Protein AF-A0A0L6JLI3-F1 (afdb_monomer_lite)

Sequence (300 aa):
MARYFFTLDAADPSDISISLGSGTAGPKITPKIYGPTLWDASKKVYYVTVDLTGEWIFPGYMWSFGGPEVILNINSKSNNWVSSNDWSYQDWDSSYVSGDRKYAPNMPMYEDNIKLQGNEPSDGPSNTPVPTATPTNPSGGYKISGYISPDFAVTQSAVSLVKSNFSVDIMGLSAKTDSAGYFEINNVPSNTEGAVLKISKPGFLAMEKNIKITSNMILSKETSPIYIWAGDISKNGVQDGAINMSDIIELAKGFNSIKGDLKYSSEYDFNQDNSVNMNDVIIIAKHFNAVSASYFLIMT

pLDDT: mean 84.01, std 16.41, range [27.62, 98.56]

InterPro domains:
  IPR001956 Carbohydrate-binding module 3 [PF00942] (2-115)
  IPR001956 Carbohydrate-binding module 3 [PS51172] (1-122)
  IPR002105 Dockerin type I repeat [PF00404] (239-289)
  IPR002105 Dockerin type I repeat [PS00448] (269-288)
  IPR008965 CBM2/CBM3, carbohydrate-binding domain superfamily [SSF49384] (2-121)
  IPR008969 Carboxypeptidase-like, regulatory domain superfamily [SSF49464] (142-230)
  IPR016134 Dockerin domain [PS51766] (226-297)
  IPR018247 EF-Hand 1, calcium-binding site [PS00018] (269-281)
  IPR036439 Dockerin domain superfamily [SSF63446] (239-291)
  IPR036966 Carbohydrate-binding module 3 superfamily [G3DSA:2.60.40.710] (1-120)

Secondary structure (DSSP, 8-state):
-EEEEEE--SSSGGGEEEEEPTT---TT---EEEEEEEEETTTTEEEEEEE-TTS------STTTPPPP--EEEEETTS---GGG-GGGTT-BSSSSSSS--B-TTS-EEETTEEEE----TTSS--S-----TT---TT-EEEEEEEEESS---TTTHHHHHS--EEEETTEEEE--TTSEEEEEEEPPEEEEEEEEEEETTEEEEEEEEEESS-EE--BTTBPEEE-B----BTTB--SB-SHHHHHHHHTTTTEETTSTT--TTT-TT-SSEESHHHHHHHHTTTT-BGGGGG----

Structure (mmCIF, N/CA/C/O backbone):
data_AF-A0A0L6JLI3-F1
#
_entry.id   AF-A0A0L6JLI3-F1
#
loop_
_atom_site.group_PDB
_atom_site.id
_atom_site.type_symbol
_atom_site.label_atom_id
_atom_site.label_alt_id
_atom_site.label_comp_id
_atom_site.label_asym_id
_atom_site.label_entity_id
_atom_site.label_seq_id
_atom_site.pdbx_PDB_ins_code
_atom_site.Cartn_x
_atom_site.Cartn_y
_atom_site.Cartn_z
_atom_site.occupancy
_atom_site.B_iso_or_equiv
_atom_site.auth_seq_id
_atom_site.auth_comp_id
_atom_site.auth_asym_id
_atom_site.auth_atom_id
_atom_site.pdbx_PDB_model_num
ATOM 1 N N . MET A 1 1 ? -0.554 2.633 -17.212 1.00 88.00 1 MET A N 1
ATOM 2 C CA . MET A 1 1 ? 0.326 3.382 -18.139 1.00 88.00 1 MET A CA 1
ATOM 3 C C . MET A 1 1 ? 0.201 2.794 -19.532 1.00 88.00 1 MET A C 1
ATOM 5 O O . MET A 1 1 ? 0.346 1.589 -19.662 1.00 88.00 1 MET A O 1
ATOM 9 N N . ALA A 1 2 ? -0.020 3.604 -20.562 1.00 91.06 2 ALA A N 1
ATOM 10 C CA . ALA A 1 2 ? 0.049 3.174 -21.958 1.00 91.06 2 ALA A CA 1
ATOM 11 C C . ALA A 1 2 ? 1.350 3.673 -22.593 1.00 91.06 2 ALA A C 1
ATOM 13 O O . ALA A 1 2 ? 1.835 4.747 -22.227 1.00 91.06 2 ALA A O 1
ATOM 14 N N . ARG A 1 3 ? 1.908 2.932 -23.552 1.00 93.62 3 ARG A N 1
ATOM 15 C CA . ARG A 1 3 ? 3.061 3.389 -24.338 1.00 93.62 3 ARG A CA 1
ATOM 16 C C . ARG A 1 3 ? 2.724 3.477 -25.818 1.00 93.62 3 ARG A C 1
ATOM 18 O O . ARG A 1 3 ? 2.067 2.593 -26.356 1.00 93.62 3 ARG A O 1
ATOM 25 N N . TYR A 1 4 ? 3.214 4.534 -26.456 1.00 94.44 4 TYR A N 1
ATOM 26 C CA . TYR A 1 4 ? 3.226 4.672 -27.909 1.00 94.44 4 TYR A CA 1
ATOM 27 C C . TYR A 1 4 ? 4.682 4.665 -28.383 1.00 94.44 4 TYR A C 1
ATOM 29 O O . TYR A 1 4 ? 5.475 5.514 -27.973 1.00 94.44 4 TYR A O 1
ATOM 37 N N . PHE A 1 5 ? 5.028 3.669 -29.191 1.00 95.00 5 PHE A N 1
ATOM 38 C CA . PHE A 1 5 ? 6.338 3.422 -29.777 1.00 95.00 5 PHE A CA 1
ATOM 39 C C . PHE A 1 5 ? 6.422 4.008 -31.176 1.00 95.00 5 PHE A C 1
ATOM 41 O O . PHE A 1 5 ? 5.533 3.804 -32.004 1.00 95.00 5 PHE A O 1
ATOM 48 N N . PHE A 1 6 ? 7.539 4.665 -31.440 1.00 93.94 6 PHE A N 1
ATOM 49 C CA . PHE A 1 6 ? 7.789 5.386 -32.671 1.00 93.94 6 PHE A CA 1
ATOM 50 C C . PHE A 1 6 ? 9.235 5.214 -33.125 1.00 93.94 6 PHE A C 1
ATOM 52 O O . PHE A 1 6 ? 10.123 4.908 -32.318 1.00 93.94 6 PHE A O 1
ATOM 59 N N . THR A 1 7 ? 9.471 5.439 -34.413 1.00 92.88 7 THR A N 1
ATOM 60 C CA . THR A 1 7 ? 10.824 5.458 -34.975 1.00 92.88 7 THR A CA 1
ATOM 61 C C . THR A 1 7 ? 11.347 6.890 -34.944 1.00 92.88 7 THR A C 1
ATOM 63 O O . THR A 1 7 ? 10.689 7.816 -35.403 1.00 92.88 7 THR A O 1
ATOM 66 N N . LEU A 1 8 ? 12.530 7.120 -34.374 1.00 91.75 8 LEU A N 1
ATOM 67 C CA . LEU A 1 8 ? 13.149 8.441 -34.388 1.00 91.75 8 LEU A CA 1
ATOM 68 C C . LEU A 1 8 ? 13.753 8.707 -35.773 1.00 91.75 8 LEU A C 1
ATOM 70 O O . LEU A 1 8 ? 14.891 8.324 -36.059 1.00 91.75 8 LEU A O 1
ATOM 74 N N . ASP A 1 9 ? 12.986 9.399 -36.611 1.00 90.31 9 ASP A N 1
ATOM 75 C CA . ASP A 1 9 ? 13.426 9.841 -37.941 1.00 90.31 9 ASP A CA 1
ATOM 76 C C . ASP A 1 9 ? 14.373 11.053 -37.883 1.00 90.31 9 ASP A C 1
ATOM 78 O O . ASP A 1 9 ? 15.201 11.261 -38.773 1.00 90.31 9 ASP A O 1
ATOM 82 N N . ALA A 1 10 ? 14.278 11.853 -36.817 1.00 87.81 10 ALA A N 1
ATOM 83 C CA . ALA A 1 10 ? 15.138 13.008 -36.591 1.00 87.81 10 ALA A CA 1
ATOM 84 C C . ALA A 1 10 ? 16.558 12.610 -36.140 1.00 87.81 10 ALA A C 1
ATOM 86 O O . ALA A 1 10 ? 16.832 11.479 -35.738 1.00 87.81 10 ALA A O 1
ATOM 87 N N . ALA A 1 11 ? 17.485 13.571 -36.180 1.00 82.56 11 ALA A N 1
ATOM 88 C CA . ALA A 1 11 ? 18.858 13.351 -35.725 1.00 82.56 11 ALA A CA 1
ATOM 89 C C . ALA A 1 11 ? 18.966 13.165 -34.200 1.00 82.56 11 ALA A C 1
ATOM 91 O O . ALA A 1 11 ? 19.873 12.478 -33.737 1.00 82.56 11 ALA A O 1
ATOM 92 N N . ASP A 1 12 ? 18.058 13.776 -33.434 1.00 87.25 12 ASP A N 1
ATOM 93 C CA . ASP A 1 12 ? 18.094 13.796 -31.974 1.00 87.25 12 ASP A CA 1
ATOM 94 C C . ASP A 1 12 ? 16.668 13.751 -31.388 1.00 87.25 12 ASP A C 1
ATOM 96 O O . ASP A 1 12 ? 15.770 14.409 -31.925 1.00 87.25 12 ASP A O 1
ATOM 100 N N . PRO A 1 13 ? 16.426 13.014 -30.286 1.00 85.31 13 PRO A N 1
ATOM 101 C CA . PRO A 1 13 ? 15.100 12.908 -29.675 1.00 85.31 13 PRO A CA 1
ATOM 102 C C . PRO A 1 13 ? 14.548 14.231 -29.118 1.00 85.31 13 PRO A C 1
ATOM 104 O O . PRO A 1 13 ? 13.338 14.345 -28.949 1.00 85.31 13 PRO A O 1
ATOM 107 N N . SER A 1 14 ? 15.378 15.251 -28.872 1.00 87.56 14 SER A N 1
ATOM 108 C CA . SER A 1 14 ? 14.925 16.599 -28.480 1.00 87.56 14 SER A CA 1
ATOM 109 C C . SER A 1 14 ? 14.190 17.361 -29.595 1.00 87.56 14 SER A C 1
ATOM 111 O O . SER A 1 14 ? 13.584 18.414 -29.340 1.00 87.56 14 SER A O 1
ATOM 113 N N . ASP A 1 15 ? 14.224 16.838 -30.826 1.00 89.50 15 ASP A N 1
ATOM 114 C CA . ASP A 1 15 ? 13.384 17.290 -31.934 1.00 89.50 15 ASP A CA 1
ATOM 115 C C . ASP A 1 15 ? 11.903 16.968 -31.698 1.00 89.50 15 ASP A C 1
ATOM 117 O O . ASP A 1 15 ? 11.027 17.664 -32.214 1.00 89.50 15 ASP A O 1
ATOM 121 N N . ILE A 1 16 ? 11.627 15.948 -30.884 1.00 91.06 16 ILE A N 1
ATOM 122 C CA . ILE A 1 16 ? 10.284 15.453 -30.609 1.00 91.06 16 ILE A CA 1
ATOM 123 C C . ILE A 1 16 ? 9.703 16.173 -29.399 1.00 91.06 16 ILE A C 1
ATOM 125 O O . ILE A 1 16 ? 10.330 16.299 -28.348 1.00 91.06 16 ILE A O 1
ATOM 129 N N . SER A 1 17 ? 8.469 16.637 -29.544 1.00 89.50 17 SER A N 1
ATOM 130 C CA . SER A 1 17 ? 7.685 17.251 -28.479 1.00 89.50 17 SER A CA 1
ATOM 131 C C . SER A 1 17 ? 6.343 16.553 -28.352 1.00 89.50 17 SER A C 1
ATOM 133 O O . SER A 1 17 ? 5.737 16.146 -29.343 1.00 89.50 17 SER A O 1
ATOM 135 N N . ILE A 1 18 ? 5.899 16.395 -27.110 1.00 90.06 18 ILE A N 1
ATOM 136 C CA . ILE A 1 18 ? 4.711 15.624 -26.764 1.00 90.06 18 ILE A CA 1
ATOM 137 C C . ILE A 1 18 ? 3.815 16.530 -25.937 1.00 90.06 18 ILE A C 1
ATOM 139 O O . ILE A 1 18 ? 4.281 17.193 -25.009 1.00 90.06 18 ILE A O 1
ATOM 143 N N . SER A 1 19 ? 2.535 16.569 -26.272 1.00 89.31 19 SER A N 1
ATOM 144 C CA . SER A 1 19 ? 1.544 17.322 -25.514 1.00 89.31 19 SER A CA 1
ATOM 145 C C . SER A 1 19 ? 0.216 16.584 -25.472 1.00 89.31 19 SER A C 1
ATOM 147 O O . SER A 1 19 ? -0.060 15.700 -26.283 1.00 89.31 19 SER A O 1
ATOM 149 N N . LEU A 1 20 ? -0.614 16.943 -24.499 1.00 87.25 20 LEU A N 1
ATOM 150 C CA . LEU A 1 20 ? -2.004 16.510 -24.470 1.00 87.25 20 LEU A CA 1
ATOM 151 C C . LEU A 1 20 ? -2.832 17.428 -25.372 1.00 87.25 20 LEU A C 1
ATOM 153 O O . LEU A 1 20 ? -2.665 18.649 -25.350 1.00 87.25 20 LEU A O 1
ATOM 157 N N . GLY A 1 21 ? -3.702 16.839 -26.187 1.00 82.19 21 GLY A N 1
ATOM 158 C CA . GLY A 1 21 ? -4.584 17.569 -27.091 1.00 82.19 21 GLY A CA 1
ATOM 159 C C . GLY A 1 21 ? -5.839 18.099 -26.407 1.00 82.19 21 GLY A C 1
ATOM 160 O O . GLY A 1 21 ? -6.282 17.575 -25.382 1.00 82.19 21 GLY A O 1
ATOM 161 N N . SER A 1 22 ? -6.434 19.136 -27.000 1.00 71.62 22 SER A N 1
ATOM 162 C CA . SER A 1 22 ? -7.740 19.664 -26.596 1.00 71.62 22 SER A CA 1
ATOM 163 C C . SER A 1 22 ? -8.811 18.583 -26.732 1.00 71.62 22 SER A C 1
ATOM 165 O O . SER A 1 22 ? -8.947 18.014 -27.811 1.00 71.62 22 SER A O 1
ATOM 167 N N . GLY A 1 23 ? -9.568 18.320 -25.665 1.00 68.06 23 GLY A N 1
ATOM 168 C CA . GLY A 1 23 ? -10.519 17.201 -25.602 1.00 68.06 23 GLY A CA 1
ATOM 169 C C . GLY A 1 23 ? -9.971 15.964 -24.883 1.00 68.06 23 GLY A C 1
ATOM 170 O O . GLY A 1 23 ? -10.710 15.008 -24.681 1.00 68.06 23 GLY A O 1
ATOM 171 N N . THR A 1 24 ? -8.707 15.994 -24.440 1.00 66.81 24 THR A N 1
ATOM 172 C CA . THR A 1 24 ? -8.229 15.079 -23.395 1.00 66.81 24 THR A CA 1
ATOM 173 C C . THR A 1 24 ? -9.052 15.305 -22.129 1.00 66.81 24 THR A C 1
ATOM 175 O O . THR A 1 24 ? -9.146 16.444 -21.673 1.00 66.81 24 THR A O 1
ATOM 178 N N . ALA A 1 25 ? -9.552 14.210 -21.552 1.00 57.00 25 ALA A N 1
ATOM 179 C CA . ALA A 1 25 ? -10.320 14.116 -20.310 1.00 57.00 25 ALA A CA 1
ATOM 180 C C . ALA A 1 25 ? -11.855 14.256 -20.427 1.00 57.00 25 ALA A C 1
ATOM 182 O O . ALA A 1 25 ? -12.406 15.275 -20.837 1.00 57.00 25 ALA A O 1
ATOM 183 N N . GLY A 1 26 ? -12.555 13.237 -19.909 1.00 56.53 26 GLY A N 1
ATOM 184 C CA . GLY A 1 26 ? -13.800 13.462 -19.167 1.00 56.53 26 GLY A CA 1
ATOM 185 C C . GLY A 1 26 ? -13.485 14.126 -17.811 1.00 56.53 26 GLY A C 1
ATOM 186 O O . GLY A 1 26 ? -12.320 14.176 -17.425 1.00 56.53 26 GLY A O 1
ATOM 187 N N . PRO A 1 27 ? -14.473 14.613 -17.042 1.00 53.84 27 PRO A N 1
ATOM 188 C CA . PRO A 1 27 ? -14.277 15.523 -15.897 1.00 53.84 27 PRO A CA 1
ATOM 189 C C . PRO A 1 27 ? -13.442 15.005 -14.696 1.00 53.84 27 PRO A C 1
ATOM 191 O O . PRO A 1 27 ? -13.458 15.642 -13.645 1.00 53.84 27 PRO A O 1
ATOM 194 N N . LYS A 1 28 ? -12.751 13.858 -14.786 1.00 64.19 28 LYS A N 1
ATOM 195 C CA . LYS A 1 28 ? -12.149 13.149 -13.642 1.00 64.19 28 LYS A CA 1
ATOM 196 C C . LYS A 1 28 ? -10.769 12.508 -13.874 1.00 64.19 28 LYS A C 1
ATOM 198 O O . LYS A 1 28 ? -10.380 11.705 -13.037 1.00 64.19 28 LYS A O 1
ATOM 203 N N . ILE A 1 29 ? -10.048 12.818 -14.956 1.00 71.56 29 ILE A N 1
ATOM 204 C CA . ILE A 1 29 ? -8.673 12.309 -15.147 1.00 71.56 29 ILE A CA 1
ATOM 205 C C . ILE A 1 29 ? -7.660 13.433 -15.357 1.00 71.56 29 ILE A C 1
ATOM 207 O O . ILE A 1 29 ? -7.962 14.415 -16.036 1.00 71.56 29 ILE A O 1
ATOM 211 N N . THR A 1 30 ? -6.437 13.254 -14.851 1.00 78.38 30 THR A N 1
ATOM 212 C CA . THR A 1 30 ? -5.286 14.132 -15.117 1.00 78.38 30 THR A CA 1
ATOM 213 C C . THR A 1 30 ? -4.102 13.324 -15.671 1.00 78.38 30 THR A C 1
ATOM 215 O O . THR A 1 30 ? -3.149 13.026 -14.945 1.00 78.38 30 THR A O 1
ATOM 218 N N . PRO A 1 31 ? -4.119 12.957 -16.969 1.00 84.81 31 PRO A N 1
ATOM 219 C CA . PRO A 1 31 ? -3.046 12.174 -17.568 1.00 84.81 31 PRO A CA 1
ATOM 220 C C . PRO A 1 31 ? -1.701 12.895 -17.466 1.00 84.81 31 PRO A C 1
ATOM 222 O O . PRO A 1 31 ? -1.605 14.100 -17.704 1.00 84.81 31 PRO A O 1
ATOM 225 N N . LYS A 1 32 ? -0.642 12.146 -17.162 1.00 88.00 32 LYS A N 1
ATOM 226 C CA . LYS A 1 32 ? 0.741 12.628 -17.230 1.00 88.00 32 LYS A CA 1
ATOM 227 C C . LYS A 1 32 ? 1.416 12.021 -18.447 1.00 88.00 32 LYS A C 1
ATOM 229 O O . LYS A 1 32 ? 1.161 10.874 -18.796 1.00 88.00 32 LYS A O 1
ATOM 234 N N . ILE A 1 33 ? 2.280 12.790 -19.094 1.00 89.06 33 ILE A N 1
ATOM 235 C CA . ILE A 1 33 ? 3.030 12.332 -20.263 1.00 89.06 33 ILE A CA 1
ATOM 236 C C . ILE A 1 33 ? 4.525 12.411 -19.994 1.00 89.06 33 ILE A C 1
ATOM 238 O O . ILE A 1 33 ? 5.016 13.385 -19.423 1.00 89.06 33 ILE A O 1
ATOM 242 N N . TYR A 1 34 ? 5.240 11.370 -20.407 1.00 87.50 34 TYR A N 1
ATOM 243 C CA . TYR A 1 34 ? 6.686 11.254 -20.251 1.00 87.50 34 TYR A CA 1
ATOM 244 C C . TYR A 1 34 ? 7.341 10.801 -21.550 1.00 87.50 34 TYR A C 1
ATOM 246 O O . TYR A 1 34 ? 6.731 10.098 -22.359 1.00 87.50 34 TYR A O 1
ATOM 254 N N . GLY A 1 35 ? 8.616 11.148 -21.694 1.00 87.62 35 GLY A N 1
ATOM 255 C CA . GLY A 1 35 ? 9.438 10.797 -22.843 1.00 87.62 35 GLY A CA 1
ATOM 256 C C . GLY A 1 35 ? 9.792 12.013 -23.704 1.00 87.62 35 GLY A C 1
ATOM 257 O O . GLY A 1 35 ? 9.576 13.150 -23.280 1.00 87.62 35 GLY A O 1
ATOM 258 N N . PRO A 1 36 ? 10.348 11.779 -24.901 1.00 91.56 36 PRO A N 1
ATOM 259 C CA . PRO A 1 36 ? 10.601 10.461 -25.486 1.00 91.56 36 PRO A CA 1
ATOM 260 C C . PRO A 1 36 ? 11.693 9.673 -24.746 1.00 91.56 36 PRO A C 1
ATOM 262 O O . PRO A 1 36 ? 12.688 10.232 -24.290 1.00 91.56 36 PRO A O 1
ATOM 265 N N . THR A 1 37 ? 11.508 8.363 -24.607 1.00 89.94 37 THR A N 1
ATOM 266 C CA . THR A 1 37 ? 12.446 7.453 -23.933 1.00 89.94 37 THR A CA 1
ATOM 267 C C . THR A 1 37 ? 12.973 6.424 -24.922 1.00 89.94 37 THR A C 1
ATOM 269 O O . THR A 1 37 ? 12.206 5.878 -25.710 1.00 89.94 37 THR A O 1
ATOM 272 N N . LEU A 1 38 ? 14.282 6.170 -24.900 1.00 87.31 38 LEU A N 1
ATOM 273 C CA . LEU A 1 38 ? 14.928 5.212 -25.796 1.00 87.31 38 LEU A CA 1
ATOM 274 C C . LEU A 1 38 ? 14.447 3.780 -25.505 1.00 87.31 38 LEU A C 1
ATOM 276 O O . LEU A 1 38 ? 14.535 3.327 -24.365 1.00 87.31 38 LEU A O 1
ATOM 280 N N . TRP A 1 39 ? 13.979 3.075 -26.538 1.00 85.81 39 TRP A N 1
ATOM 281 C CA . TRP A 1 39 ? 13.673 1.641 -26.496 1.00 85.81 39 TRP A CA 1
ATOM 282 C C . TRP A 1 39 ? 14.813 0.826 -27.097 1.00 85.81 39 TRP A C 1
ATOM 284 O O . TRP A 1 39 ? 15.373 -0.023 -26.420 1.00 85.81 39 TRP A O 1
ATOM 294 N N . ASP A 1 40 ? 15.194 1.120 -28.341 1.00 84.81 40 ASP A N 1
ATOM 295 C CA . ASP A 1 40 ? 16.266 0.429 -29.058 1.00 84.81 40 ASP A CA 1
ATOM 296 C C . ASP A 1 40 ? 17.053 1.419 -29.915 1.00 84.81 40 ASP A C 1
ATOM 298 O O . ASP A 1 40 ? 16.543 1.969 -30.891 1.00 84.81 40 ASP A O 1
ATOM 302 N N . ALA A 1 41 ? 18.322 1.628 -29.567 1.00 82.81 41 ALA A N 1
ATOM 303 C CA . ALA A 1 41 ? 19.195 2.545 -30.292 1.00 82.81 41 ALA A CA 1
ATOM 304 C C . ALA A 1 41 ? 19.541 2.048 -31.699 1.00 82.81 41 ALA A C 1
ATOM 306 O O . ALA A 1 41 ? 19.706 2.863 -32.604 1.00 82.81 41 ALA A O 1
ATOM 307 N N . SER A 1 42 ? 19.640 0.729 -31.896 1.00 85.00 42 SER A N 1
ATOM 308 C CA . SER A 1 42 ? 20.035 0.134 -33.176 1.00 85.00 42 SER A CA 1
ATOM 309 C C . SER A 1 42 ? 18.964 0.329 -34.246 1.00 85.00 42 SER A C 1
ATOM 311 O O . SER A 1 42 ? 19.278 0.620 -35.400 1.00 85.00 42 SER A O 1
ATOM 313 N N . LYS A 1 43 ? 17.697 0.256 -33.833 1.00 85.00 43 LYS A N 1
ATOM 314 C CA . LYS A 1 43 ? 16.522 0.492 -34.677 1.00 85.00 43 LYS A CA 1
ATOM 315 C C . LYS A 1 43 ? 15.961 1.907 -34.550 1.00 85.00 43 LYS A C 1
ATOM 317 O O . LYS A 1 43 ? 14.953 2.213 -35.174 1.00 85.00 43 LYS A O 1
ATOM 322 N N . LYS A 1 44 ? 16.601 2.762 -33.742 1.00 90.19 44 LYS A N 1
ATOM 323 C CA . LYS A 1 44 ? 16.132 4.112 -33.398 1.00 90.19 44 LYS A CA 1
ATOM 324 C C . LYS A 1 44 ? 14.693 4.133 -32.872 1.00 90.19 44 LYS A C 1
ATOM 326 O O . LYS A 1 44 ? 13.945 5.061 -33.154 1.00 90.19 44 LYS A O 1
ATOM 331 N N . VAL A 1 45 ? 14.290 3.126 -32.108 1.00 91.50 45 VAL A N 1
ATOM 332 C CA . VAL A 1 45 ? 12.941 3.056 -31.541 1.00 91.50 45 VAL A CA 1
ATOM 333 C C . VAL A 1 45 ? 12.916 3.777 -30.203 1.00 91.50 45 VAL A C 1
ATOM 335 O O . VAL A 1 45 ? 13.763 3.547 -29.336 1.00 91.50 45 VAL A O 1
ATOM 338 N N . TYR A 1 46 ? 11.918 4.631 -30.027 1.00 93.50 46 TYR A N 1
ATOM 339 C CA . TYR A 1 46 ? 11.643 5.366 -28.800 1.00 93.50 46 TYR A CA 1
ATOM 340 C C . TYR A 1 46 ? 10.175 5.188 -28.424 1.00 93.50 46 TYR A C 1
ATOM 342 O O . TYR A 1 46 ? 9.362 4.725 -29.222 1.00 93.50 46 TYR A O 1
ATOM 350 N N . TYR A 1 47 ? 9.822 5.545 -27.194 1.00 93.94 47 TYR A N 1
ATOM 351 C CA . TYR A 1 47 ? 8.435 5.553 -26.758 1.00 93.94 47 TYR A CA 1
ATOM 352 C C . TYR A 1 47 ? 8.088 6.771 -25.919 1.00 93.94 47 TYR A C 1
ATOM 354 O O . TYR A 1 47 ? 8.933 7.392 -25.272 1.00 93.94 47 TYR A O 1
ATOM 362 N N . VAL A 1 48 ? 6.798 7.069 -25.902 1.00 94.06 48 VAL A N 1
ATOM 363 C CA . VAL A 1 48 ? 6.174 8.029 -24.996 1.00 94.06 48 VAL A CA 1
ATOM 364 C C . VAL A 1 48 ? 5.257 7.273 -24.050 1.00 94.06 48 VAL A C 1
ATOM 366 O O . VAL A 1 48 ? 4.622 6.293 -24.442 1.00 94.06 48 VAL A O 1
ATOM 369 N N . THR A 1 49 ? 5.216 7.690 -22.789 1.00 92.69 49 THR A N 1
ATOM 370 C CA . THR A 1 49 ? 4.358 7.069 -21.775 1.00 92.69 49 THR A CA 1
ATOM 371 C C . THR A 1 49 ? 3.206 7.998 -21.450 1.00 92.69 49 THR A C 1
ATOM 373 O O . THR A 1 49 ? 3.436 9.133 -21.043 1.00 92.69 49 THR A O 1
ATOM 376 N N . VAL A 1 50 ? 1.986 7.488 -21.585 1.00 91.38 50 VAL A N 1
ATOM 377 C CA . VAL A 1 50 ? 0.772 8.081 -21.027 1.00 91.38 50 VAL A CA 1
ATOM 378 C C . VAL A 1 50 ? 0.520 7.412 -19.682 1.00 91.38 50 VAL A C 1
ATOM 380 O O . VAL A 1 50 ? 0.171 6.231 -19.599 1.00 91.38 50 VAL A O 1
ATOM 383 N N . ASP A 1 51 ? 0.741 8.155 -18.611 1.00 88.81 51 ASP A N 1
ATOM 384 C CA . ASP A 1 51 ? 0.566 7.692 -17.249 1.00 88.81 51 ASP A CA 1
ATOM 385 C C . ASP A 1 51 ? -0.781 8.153 -16.688 1.00 88.81 51 ASP A C 1
ATOM 387 O O . ASP A 1 51 ? -1.088 9.343 -16.621 1.00 88.81 51 ASP A O 1
ATOM 391 N N . LEU A 1 52 ? -1.573 7.162 -16.295 1.00 84.44 52 LEU A N 1
ATOM 392 C CA . LEU A 1 52 ? -2.881 7.298 -15.662 1.00 84.44 52 LEU A CA 1
ATOM 393 C C . LEU A 1 52 ? -2.849 6.708 -14.240 1.00 84.44 52 LEU A C 1
ATOM 395 O O . LEU A 1 52 ? -3.882 6.356 -13.686 1.00 84.44 52 LEU A O 1
ATOM 399 N N . THR A 1 53 ? -1.661 6.516 -13.659 1.00 80.69 53 THR A N 1
ATOM 400 C CA . THR A 1 53 ? -1.511 5.952 -12.313 1.00 80.69 53 THR A CA 1
ATOM 401 C C . THR A 1 53 ? -2.171 6.870 -11.291 1.00 80.69 53 THR A C 1
ATOM 403 O O . THR A 1 53 ? -1.873 8.064 -11.233 1.00 80.69 53 THR A O 1
ATOM 406 N N . GLY A 1 54 ? -3.042 6.292 -10.465 1.00 75.44 54 GLY A N 1
ATOM 407 C CA . GLY A 1 54 ? -3.847 7.029 -9.490 1.00 75.44 54 GLY A CA 1
ATOM 408 C C . GLY A 1 54 ? -5.123 7.648 -10.070 1.00 75.44 54 GLY A C 1
ATOM 409 O O . GLY A 1 54 ? -5.897 8.224 -9.312 1.00 75.44 54 GLY A O 1
ATOM 410 N N . GLU A 1 55 ? -5.367 7.508 -11.375 1.00 77.81 55 GLU A N 1
ATOM 411 C CA . GLU A 1 55 ? -6.619 7.912 -12.013 1.00 77.81 55 GLU A CA 1
ATOM 412 C C . GLU A 1 55 ? -7.595 6.735 -12.064 1.00 77.81 55 GLU A C 1
ATOM 414 O O . GLU A 1 55 ? -7.222 5.600 -12.366 1.00 77.81 55 GLU A O 1
ATOM 419 N N . TRP A 1 56 ? -8.873 7.005 -11.810 1.00 66.75 56 TRP A N 1
ATOM 420 C CA . TRP A 1 56 ? -9.917 5.993 -11.941 1.00 66.75 56 TRP A CA 1
ATOM 421 C C . TRP A 1 56 ? -10.295 5.816 -13.416 1.00 66.75 56 TRP A C 1
ATOM 423 O O . TRP A 1 56 ? -10.858 6.718 -14.040 1.00 66.75 56 TRP A O 1
ATOM 433 N N . ILE A 1 57 ? -10.002 4.641 -13.975 1.00 70.44 57 ILE A N 1
ATOM 434 C CA . ILE A 1 57 ? -10.320 4.283 -15.362 1.00 70.44 57 ILE A CA 1
ATOM 435 C C . ILE A 1 57 ? -11.594 3.435 -15.361 1.00 70.44 57 ILE A C 1
ATOM 437 O O . ILE A 1 57 ? -11.564 2.258 -15.014 1.00 70.44 57 ILE A O 1
ATOM 441 N N . PHE A 1 58 ? -12.722 4.028 -15.754 1.00 61.62 58 PHE A N 1
ATOM 442 C CA . PHE A 1 58 ? -14.000 3.318 -15.872 1.00 61.62 58 PHE A CA 1
ATOM 443 C C . PHE A 1 58 ? -14.249 2.874 -17.324 1.00 61.62 58 PHE A C 1
ATOM 445 O O . PHE A 1 58 ? -13.950 3.640 -18.243 1.00 61.62 58 PHE A O 1
ATOM 452 N N . PRO A 1 59 ? -14.810 1.679 -17.575 1.00 53.44 59 PRO A N 1
ATOM 453 C CA . PRO A 1 59 ? -15.234 1.281 -18.916 1.00 53.44 59 PRO A CA 1
ATOM 454 C C . PRO A 1 59 ? -16.509 2.034 -19.343 1.00 53.44 59 PRO A C 1
ATOM 456 O O . PRO A 1 59 ? -17.458 2.129 -18.568 1.00 53.44 59 PRO A O 1
ATOM 459 N N . GLY A 1 60 ? -16.562 2.538 -20.585 1.00 51.47 60 GLY A N 1
ATOM 460 C CA . GLY A 1 60 ? -17.795 3.088 -21.171 1.00 51.47 60 GLY A CA 1
ATOM 461 C C . GLY A 1 60 ? -17.601 3.975 -22.415 1.00 51.47 60 GLY A C 1
ATOM 462 O O . GLY A 1 60 ? -16.473 4.283 -22.800 1.00 51.47 60 GLY A O 1
ATOM 463 N N . TYR A 1 61 ? -18.695 4.389 -23.069 1.00 43.91 61 TYR A N 1
ATOM 464 C CA . TYR A 1 61 ? -18.703 5.136 -24.344 1.00 43.91 61 TYR A CA 1
ATOM 465 C C . TYR A 1 61 ? -19.621 6.385 -24.252 1.00 43.91 61 TYR A C 1
ATOM 467 O O . TYR A 1 61 ? -20.792 6.251 -23.915 1.00 43.91 61 TYR A O 1
ATOM 475 N N . MET A 1 62 ? -19.089 7.578 -24.593 1.00 47.94 62 MET A N 1
ATOM 476 C CA . MET A 1 62 ? -19.730 8.925 -24.706 1.00 47.94 62 MET A CA 1
ATOM 477 C C . MET A 1 62 ? -19.947 9.782 -23.441 1.00 47.94 62 MET A C 1
ATOM 479 O O . MET A 1 62 ? -19.991 9.293 -22.327 1.00 47.94 62 MET A O 1
ATOM 483 N N . TRP A 1 63 ? -20.133 11.095 -23.656 1.00 48.59 63 TRP A N 1
ATOM 484 C CA . TRP A 1 63 ? -20.176 12.252 -22.731 1.00 48.59 63 TRP A CA 1
ATOM 485 C C . TRP A 1 63 ? -21.100 12.187 -21.494 1.00 48.59 63 TRP A C 1
ATOM 487 O O . TRP A 1 63 ? -21.196 13.162 -20.752 1.00 48.59 63 TRP A O 1
ATOM 497 N N . SER A 1 64 ? -21.759 11.062 -21.227 1.00 49.59 64 SER A N 1
ATOM 498 C CA . SER A 1 64 ? -22.491 10.832 -19.973 1.00 49.59 64 SER A CA 1
ATOM 499 C C . SER A 1 64 ? -22.018 9.591 -19.208 1.00 49.59 64 SER A C 1
ATOM 501 O O . SER A 1 64 ? -22.258 9.525 -18.009 1.00 49.59 64 SER A O 1
ATOM 503 N N . PHE A 1 65 ? -21.302 8.658 -19.855 1.00 47.84 65 PHE A N 1
ATOM 504 C CA . PHE A 1 65 ? -20.807 7.396 -19.275 1.00 47.84 65 PHE A CA 1
ATOM 505 C C . PHE A 1 65 ? -19.544 6.865 -19.993 1.00 47.84 65 PHE A C 1
ATOM 507 O O . PHE A 1 65 ? -19.350 5.664 -20.127 1.00 47.84 65 PHE A O 1
ATOM 514 N N . GLY A 1 66 ? -18.705 7.750 -20.527 1.00 51.56 66 GLY A N 1
ATOM 515 C CA . GLY A 1 66 ? -17.549 7.424 -21.360 1.00 51.56 66 GLY A CA 1
ATOM 516 C C . GLY A 1 66 ? -16.305 7.189 -20.522 1.00 51.56 66 GLY A C 1
ATOM 517 O O . GLY A 1 66 ? -15.991 8.004 -19.656 1.00 51.56 66 GLY A O 1
ATOM 518 N N . GLY A 1 67 ? -15.592 6.098 -20.794 1.00 57.44 67 GLY A N 1
ATOM 519 C CA . GLY A 1 67 ? -14.270 5.870 -20.235 1.00 57.44 67 GLY A CA 1
ATOM 520 C C . GLY A 1 67 ? -13.287 6.977 -20.624 1.00 57.44 67 GLY A C 1
ATOM 521 O O . GLY A 1 67 ? -13.580 7.797 -21.499 1.00 57.44 67 GLY A O 1
ATOM 522 N N . PRO A 1 68 ? -12.127 7.042 -19.959 1.00 67.69 68 PRO A N 1
ATOM 523 C CA . PRO A 1 68 ? -11.189 8.136 -20.150 1.00 67.69 68 PRO A CA 1
ATOM 524 C C . PRO A 1 68 ? -10.654 8.183 -21.586 1.00 67.69 68 PRO A C 1
ATOM 526 O O . PRO A 1 68 ? -10.055 7.225 -22.068 1.00 67.69 68 PRO A O 1
ATOM 529 N N . GLU A 1 69 ? -10.846 9.321 -22.253 1.00 78.12 69 GLU A N 1
ATOM 530 C CA . GLU A 1 69 ? -10.223 9.631 -23.540 1.00 78.12 69 GLU A CA 1
ATOM 531 C C . GLU A 1 69 ? -8.971 10.480 -23.311 1.00 78.12 69 GLU A C 1
ATOM 533 O O . GLU A 1 69 ? -9.007 11.509 -22.625 1.00 78.12 69 GLU A O 1
ATOM 538 N N . VAL A 1 70 ? -7.855 10.036 -23.889 1.00 81.12 70 VAL A N 1
ATOM 539 C CA . VAL A 1 70 ? -6.594 10.775 -23.887 1.00 81.12 70 VAL A CA 1
ATOM 540 C C . VAL A 1 70 ? -6.214 11.085 -25.322 1.00 81.12 70 VAL A C 1
ATOM 542 O O . VAL A 1 70 ? -6.012 10.170 -26.118 1.00 81.12 70 VAL A O 1
ATOM 545 N N . ILE A 1 71 ? -6.088 12.373 -25.636 1.00 86.06 71 ILE A N 1
ATOM 546 C CA . ILE A 1 71 ? -5.613 12.831 -26.938 1.00 86.06 71 ILE A CA 1
ATOM 547 C C . ILE A 1 71 ? -4.132 13.149 -26.789 1.00 86.06 71 ILE A C 1
ATOM 549 O O . ILE A 1 71 ? -3.740 14.016 -26.009 1.00 86.06 71 ILE A O 1
ATOM 553 N N . LEU A 1 72 ? -3.302 12.436 -27.539 1.00 87.69 72 LEU A N 1
ATOM 554 C CA . LEU A 1 72 ? -1.854 12.577 -27.515 1.00 87.69 72 LEU A CA 1
ATOM 555 C C . LEU A 1 72 ? -1.383 13.232 -28.813 1.00 87.69 72 LEU A C 1
ATOM 557 O O . LEU A 1 72 ? -1.592 12.685 -29.892 1.00 87.69 72 LEU A O 1
ATOM 561 N N . ASN A 1 73 ? -0.716 14.377 -28.701 1.00 90.12 73 ASN A N 1
ATOM 562 C CA . ASN A 1 73 ? -0.056 15.035 -29.820 1.00 90.12 73 ASN A CA 1
ATOM 563 C C . ASN A 1 73 ? 1.445 14.755 -29.759 1.00 90.12 73 ASN A C 1
ATOM 565 O O . ASN A 1 73 ? 2.084 15.024 -28.740 1.00 90.12 73 ASN A O 1
ATOM 569 N N . ILE A 1 74 ? 2.012 14.281 -30.865 1.00 89.69 74 ILE A N 1
ATOM 570 C CA . ILE A 1 74 ? 3.455 14.106 -31.047 1.00 89.69 74 ILE A CA 1
ATOM 571 C C . ILE A 1 74 ? 3.868 14.967 -32.241 1.00 89.69 74 ILE A C 1
ATOM 573 O O . ILE A 1 74 ? 3.280 14.857 -33.312 1.00 89.69 74 ILE A O 1
ATOM 577 N N . ASN A 1 75 ? 4.843 15.855 -32.044 1.00 90.06 75 ASN A N 1
ATOM 578 C CA . ASN A 1 75 ? 5.308 16.800 -33.060 1.00 90.06 75 ASN A CA 1
ATOM 579 C C . ASN A 1 75 ? 6.833 16.749 -33.188 1.00 90.06 75 ASN A C 1
ATOM 581 O O . ASN A 1 75 ? 7.528 16.615 -32.182 1.00 90.06 75 ASN A O 1
ATOM 585 N N . SER A 1 76 ? 7.346 16.952 -34.401 1.00 90.50 76 SER A N 1
ATOM 586 C CA . SER A 1 76 ? 8.775 17.098 -34.703 1.00 90.50 76 SER A CA 1
ATOM 587 C C . SER A 1 76 ? 9.068 18.542 -35.107 1.00 90.50 76 SER A C 1
ATOM 589 O O . SER A 1 76 ? 8.419 19.072 -36.007 1.00 90.50 76 SER A O 1
ATOM 591 N N . LYS A 1 77 ? 10.044 19.195 -34.462 1.00 90.50 77 LYS A N 1
ATOM 592 C CA . LYS A 1 77 ? 10.436 20.580 -34.801 1.00 90.50 77 LYS A CA 1
ATOM 593 C C . LYS A 1 77 ? 10.993 20.671 -36.220 1.00 90.50 77 LYS A C 1
ATOM 595 O O . LYS A 1 77 ? 10.767 21.663 -36.908 1.00 90.50 77 LYS A O 1
ATOM 600 N N . SER A 1 78 ? 11.725 19.644 -36.642 1.00 89.44 78 SER A N 1
ATOM 601 C CA . SER A 1 78 ? 12.338 19.560 -37.964 1.00 89.44 78 SER A CA 1
ATOM 602 C C . SER A 1 78 ? 11.379 19.119 -39.077 1.00 89.44 78 SER A C 1
ATOM 604 O O . SER A 1 78 ? 11.761 19.181 -40.242 1.00 89.44 78 SER A O 1
ATOM 606 N N . ASN A 1 79 ? 10.146 18.711 -38.744 1.00 87.06 79 ASN A N 1
ATOM 607 C CA . ASN A 1 79 ? 9.172 18.103 -39.663 1.00 87.06 79 ASN A CA 1
ATOM 608 C C . ASN A 1 79 ? 9.688 16.840 -40.381 1.00 87.06 79 ASN A C 1
ATOM 610 O O . ASN A 1 79 ? 9.191 16.493 -41.449 1.00 87.06 79 ASN A O 1
ATOM 614 N N . ASN A 1 80 ? 10.672 16.144 -39.804 1.00 86.62 80 ASN A N 1
ATOM 615 C CA . ASN A 1 80 ? 11.232 14.918 -40.384 1.00 86.62 80 ASN A CA 1
ATOM 616 C C . ASN A 1 80 ? 10.494 13.645 -39.944 1.00 86.62 80 ASN A C 1
ATOM 618 O O . ASN A 1 80 ? 10.834 12.563 -40.409 1.00 86.62 80 ASN A O 1
ATOM 622 N N . TRP A 1 81 ? 9.514 13.762 -39.045 1.00 89.12 81 TRP A N 1
ATOM 623 C CA . TRP A 1 81 ? 8.760 12.624 -38.520 1.00 89.12 81 TRP A CA 1
ATOM 624 C C . TRP A 1 81 ? 7.863 11.961 -39.565 1.00 89.12 81 TRP A C 1
ATOM 626 O O . TRP A 1 81 ? 7.074 12.633 -40.232 1.00 89.12 81 TRP A O 1
ATOM 636 N N . VAL A 1 82 ? 7.906 10.633 -39.624 1.00 90.12 82 VAL A N 1
ATOM 637 C CA . VAL A 1 82 ? 7.122 9.800 -40.533 1.00 90.12 82 VAL A CA 1
ATOM 638 C C . VAL A 1 82 ? 6.225 8.860 -39.725 1.00 90.12 82 VAL A C 1
ATOM 640 O O . VAL A 1 82 ? 6.510 7.682 -39.566 1.00 90.12 82 VAL A O 1
ATOM 643 N N . SER A 1 83 ? 5.062 9.341 -39.277 1.00 88.31 83 SER A N 1
ATOM 644 C CA . SER A 1 83 ? 4.184 8.571 -38.372 1.00 88.31 83 SER A CA 1
ATOM 645 C C . SER A 1 83 ? 3.698 7.235 -38.936 1.00 88.31 83 SER A C 1
ATOM 647 O O . SER A 1 83 ? 3.385 6.317 -38.185 1.00 88.31 83 SER A O 1
ATOM 649 N N . SER A 1 84 ? 3.663 7.082 -40.261 1.00 89.75 84 SER A N 1
ATOM 650 C CA . SER A 1 84 ? 3.297 5.818 -40.899 1.00 89.75 84 SER A CA 1
ATOM 651 C C . SER A 1 84 ? 4.310 4.695 -40.672 1.00 89.75 84 SER A C 1
ATOM 653 O O . SER A 1 84 ? 3.980 3.551 -40.970 1.00 89.75 84 SER A O 1
ATOM 655 N N . ASN A 1 85 ? 5.528 4.990 -40.201 1.00 90.88 85 ASN A N 1
ATOM 656 C CA . ASN A 1 85 ? 6.532 3.987 -39.835 1.00 90.88 85 ASN A CA 1
ATOM 657 C C . ASN A 1 85 ? 6.558 3.689 -38.323 1.00 90.88 85 ASN A C 1
ATOM 659 O O . ASN A 1 85 ? 7.335 2.839 -37.883 1.00 90.88 85 ASN A O 1
ATOM 663 N N . ASP A 1 86 ? 5.722 4.366 -37.530 1.00 93.31 86 ASP A N 1
ATOM 664 C CA . ASP A 1 86 ? 5.674 4.160 -36.090 1.00 93.31 86 ASP A CA 1
ATOM 665 C C . ASP A 1 86 ? 5.152 2.763 -35.795 1.00 93.31 86 ASP A C 1
ATOM 667 O O . ASP A 1 86 ? 4.115 2.347 -36.321 1.00 93.31 86 ASP A O 1
ATOM 671 N N . TRP A 1 87 ? 5.834 2.048 -34.902 1.00 92.94 87 TRP A N 1
ATOM 672 C CA . TRP A 1 87 ? 5.416 0.712 -34.489 1.00 92.94 87 TRP A CA 1
ATOM 673 C C . TRP A 1 87 ? 3.989 0.711 -33.937 1.00 92.94 87 TRP A C 1
ATOM 675 O O . TRP A 1 87 ? 3.162 -0.117 -34.320 1.00 92.94 87 TRP A O 1
ATOM 685 N N . SER A 1 88 ? 3.681 1.676 -33.064 1.00 94.44 88 SER A N 1
ATOM 686 C CA . SER A 1 88 ? 2.355 1.787 -32.462 1.00 94.44 88 SER A CA 1
ATOM 687 C C . SER A 1 88 ? 1.272 2.244 -33.429 1.00 94.44 88 SER A C 1
ATOM 689 O O . SER A 1 88 ? 0.108 2.129 -33.063 1.00 94.44 88 SER A O 1
ATOM 691 N N . TYR A 1 89 ? 1.616 2.718 -34.631 1.00 91.25 89 TYR A N 1
ATOM 692 C CA . TYR A 1 89 ? 0.663 3.039 -35.699 1.00 91.25 89 TYR A CA 1
ATOM 693 C C . TYR A 1 89 ? 0.366 1.837 -36.617 1.00 91.25 89 TYR A C 1
ATOM 695 O O . TYR A 1 89 ? -0.617 1.853 -37.360 1.00 91.25 89 TYR A O 1
ATOM 703 N N . GLN A 1 90 ? 1.182 0.777 -36.564 1.00 89.62 90 GLN A N 1
ATOM 704 C CA . GLN A 1 90 ? 0.962 -0.428 -37.368 1.00 89.62 90 GLN A CA 1
ATOM 705 C C . GLN A 1 90 ? -0.214 -1.263 -36.843 1.00 89.62 90 GLN A C 1
ATOM 707 O O . GLN A 1 90 ? -0.548 -1.226 -35.657 1.00 89.62 90 GLN A O 1
ATOM 712 N N . ASP A 1 91 ? -0.810 -2.049 -37.742 1.00 87.25 91 ASP A N 1
ATOM 713 C CA . ASP A 1 91 ? -1.828 -3.069 -37.445 1.00 87.25 91 ASP A CA 1
ATOM 714 C C . ASP A 1 91 ? -3.115 -2.544 -36.791 1.00 87.25 91 ASP A C 1
ATOM 716 O O . ASP A 1 91 ? -3.815 -3.275 -36.091 1.00 87.25 91 ASP A O 1
ATOM 720 N N . TRP A 1 92 ? -3.454 -1.272 -37.015 1.00 88.44 92 TRP A N 1
ATOM 721 C CA . TRP A 1 92 ? -4.699 -0.707 -36.502 1.00 88.44 92 TRP A CA 1
ATOM 722 C C . TRP A 1 92 ? -5.915 -1.343 -37.175 1.00 88.44 92 TRP A C 1
ATOM 724 O O . TRP A 1 92 ? -6.194 -1.104 -38.353 1.00 88.44 92 TRP A O 1
ATOM 734 N N . ASP A 1 93 ? -6.673 -2.106 -36.397 1.00 80.56 93 ASP A N 1
ATOM 735 C CA . ASP A 1 93 ? -7.830 -2.851 -36.870 1.00 80.56 93 ASP A CA 1
ATOM 736 C C . ASP A 1 93 ? -9.101 -1.995 -36.777 1.00 80.56 93 ASP A C 1
ATOM 738 O O . ASP A 1 93 ? -9.657 -1.760 -35.700 1.00 80.56 93 ASP A O 1
ATOM 742 N N . SER A 1 94 ? -9.571 -1.519 -37.932 1.00 75.62 94 SER A N 1
ATOM 743 C CA . SER A 1 94 ? -10.826 -0.769 -38.059 1.00 75.62 94 SER A CA 1
ATOM 744 C C . SER A 1 94 ? -12.083 -1.642 -38.035 1.00 75.62 94 SER A C 1
ATOM 746 O O . SER A 1 94 ? -13.182 -1.104 -38.083 1.00 75.62 94 SER A O 1
ATOM 748 N N . SER A 1 95 ? -11.950 -2.970 -38.026 1.00 74.44 95 SER A N 1
ATOM 749 C CA . SER A 1 95 ? -13.078 -3.906 -37.940 1.00 74.44 95 SER A CA 1
ATOM 750 C C . SER A 1 95 ? -13.428 -4.282 -36.497 1.00 74.44 95 SER A C 1
ATOM 752 O O . SER A 1 95 ? -14.567 -4.650 -36.218 1.00 74.44 95 SER A O 1
ATOM 754 N N . TYR A 1 96 ? -12.474 -4.130 -35.573 1.00 66.12 96 TYR A N 1
ATOM 755 C CA . TYR A 1 96 ? -12.637 -4.465 -34.157 1.00 66.12 96 TYR A CA 1
ATOM 756 C C . TYR A 1 96 ? -13.605 -3.530 -33.409 1.00 66.12 96 TYR A C 1
ATOM 758 O O . TYR A 1 96 ? -14.264 -3.946 -32.458 1.00 66.12 96 TYR A O 1
ATOM 766 N N . VAL A 1 97 ? -13.708 -2.261 -33.821 1.00 64.56 97 VAL A N 1
ATOM 767 C CA . VAL A 1 97 ? -14.629 -1.270 -33.237 1.00 64.56 97 VAL A CA 1
ATOM 768 C C . VAL A 1 97 ? -15.423 -0.608 -34.361 1.00 64.56 97 VAL A C 1
ATOM 770 O O . VAL A 1 97 ? -14.852 -0.226 -35.374 1.00 64.56 97 VAL A O 1
ATOM 773 N N . SER A 1 98 ? -16.737 -0.434 -34.195 1.00 61.88 98 SER A N 1
ATOM 774 C CA . SER A 1 98 ? -17.565 0.286 -35.172 1.00 61.88 98 SER A CA 1
ATOM 775 C C . SER A 1 98 ? -17.355 1.807 -35.101 1.00 61.88 98 SER A C 1
ATOM 777 O O . SER A 1 98 ? -17.375 2.375 -34.006 1.00 61.88 98 SER A O 1
ATOM 779 N N . GLY A 1 99 ? -17.259 2.477 -36.254 1.00 70.31 99 GLY A N 1
ATOM 780 C CA . GLY A 1 99 ? -17.114 3.938 -36.377 1.00 70.31 99 GLY A CA 1
ATOM 781 C C . GLY A 1 99 ? -15.699 4.364 -36.789 1.00 70.31 99 GLY A C 1
ATOM 782 O O . GLY A 1 99 ? -14.943 3.559 -37.319 1.00 70.31 99 GLY A O 1
ATOM 783 N N . ASP A 1 100 ? -15.318 5.617 -36.524 1.00 68.62 100 ASP A N 1
ATOM 784 C CA . ASP A 1 100 ? -13.995 6.162 -36.902 1.00 68.62 100 ASP A CA 1
ATOM 785 C C . ASP A 1 100 ? -12.831 5.663 -36.014 1.00 68.62 100 ASP A C 1
ATOM 787 O O . ASP A 1 100 ? -11.688 6.099 -36.155 1.00 68.62 100 ASP A O 1
ATOM 791 N N . ARG A 1 101 ? -13.108 4.759 -35.065 1.00 73.38 101 ARG A N 1
ATOM 792 C CA . ARG A 1 101 ? -12.136 4.238 -34.095 1.00 73.38 101 ARG A CA 1
ATOM 793 C C . ARG A 1 101 ? -11.532 2.937 -34.598 1.00 73.38 101 ARG A C 1
ATOM 795 O O . ARG A 1 101 ? -12.224 2.108 -35.173 1.00 73.38 101 ARG A O 1
ATOM 802 N N . LYS A 1 102 ? -10.249 2.736 -34.314 1.00 80.94 102 LYS A N 1
ATOM 803 C CA . LYS A 1 102 ? -9.528 1.505 -34.644 1.00 80.94 102 LYS A CA 1
ATOM 804 C C . LYS A 1 102 ? -8.927 0.910 -33.381 1.00 80.94 102 LYS A C 1
ATOM 806 O O . LYS A 1 102 ? -8.488 1.650 -32.501 1.00 80.94 102 LYS A O 1
ATOM 811 N N . TYR A 1 103 ? -8.917 -0.413 -33.285 1.00 83.25 103 TYR A N 1
ATOM 812 C CA . TYR A 1 103 ? -8.155 -1.102 -32.253 1.00 83.25 103 TYR A CA 1
ATOM 813 C C . TYR A 1 103 ? -6.666 -0.995 -32.567 1.00 83.25 103 TYR A C 1
ATOM 815 O O . TYR A 1 103 ? -6.251 -1.306 -33.678 1.00 83.25 103 TYR A O 1
ATOM 823 N N . ALA A 1 104 ? -5.876 -0.549 -31.592 1.00 89.06 104 ALA A N 1
ATOM 824 C CA . ALA A 1 104 ? -4.434 -0.367 -31.717 1.00 89.06 104 ALA A CA 1
ATOM 825 C C . ALA A 1 104 ? -3.700 -1.467 -30.923 1.00 89.06 104 ALA A C 1
ATOM 827 O O . ALA A 1 104 ? -3.389 -1.265 -29.746 1.00 89.06 104 ALA A O 1
ATOM 828 N N . PRO A 1 105 ? -3.425 -2.644 -31.519 1.00 88.12 105 PRO A N 1
ATOM 829 C CA . PRO A 1 105 ? -2.797 -3.762 -30.806 1.00 88.12 105 PRO A CA 1
ATOM 830 C C . PRO A 1 105 ? -1.367 -3.450 -30.345 1.00 88.12 105 PRO A C 1
ATOM 832 O O . PRO A 1 105 ? -0.896 -4.017 -29.361 1.00 88.12 105 PRO A O 1
ATOM 835 N N . ASN A 1 106 ? -0.687 -2.520 -31.018 1.00 93.12 106 ASN A N 1
ATOM 836 C CA . ASN A 1 106 ? 0.711 -2.162 -30.776 1.00 93.12 106 ASN A CA 1
ATOM 837 C C . ASN A 1 106 ? 0.868 -0.984 -29.793 1.00 93.12 106 ASN A C 1
ATOM 839 O O . ASN A 1 106 ? 1.894 -0.305 -29.788 1.00 93.12 106 ASN A O 1
ATOM 843 N N . MET A 1 107 ? -0.142 -0.728 -28.958 1.00 91.56 107 MET A N 1
ATOM 844 C CA . MET A 1 107 ? -0.083 0.210 -27.833 1.00 91.56 107 MET A CA 1
ATOM 845 C C . MET A 1 107 ? -0.177 -0.553 -26.507 1.00 91.56 107 MET A C 1
ATOM 847 O O . MET A 1 107 ? -1.281 -0.768 -25.997 1.00 91.56 107 MET A O 1
ATOM 851 N N . PRO A 1 108 ? 0.951 -1.005 -25.934 1.00 91.38 108 PRO A N 1
ATOM 852 C CA . PRO A 1 108 ? 0.903 -1.832 -24.746 1.00 91.38 108 PRO A CA 1
ATOM 853 C C . PRO A 1 108 ? 0.532 -1.032 -23.500 1.00 91.38 108 PRO A C 1
ATOM 855 O O . PRO A 1 108 ? 0.950 0.115 -23.300 1.00 91.38 108 PRO A O 1
ATOM 858 N N . MET A 1 109 ? -0.257 -1.685 -22.653 1.00 88.69 109 MET A N 1
ATOM 859 C CA . MET A 1 109 ? -0.729 -1.179 -21.374 1.00 88.69 109 MET A CA 1
ATOM 860 C C . MET A 1 109 ? 0.012 -1.879 -20.241 1.00 88.69 109 MET A C 1
ATOM 862 O O . MET A 1 109 ? 0.233 -3.089 -20.286 1.00 88.69 109 MET A O 1
ATOM 866 N N . TYR A 1 110 ? 0.356 -1.118 -19.211 1.00 85.50 110 TYR A N 1
ATOM 867 C CA . TYR A 1 110 ? 1.088 -1.579 -18.042 1.00 85.50 110 TYR A CA 1
ATOM 868 C C . TYR A 1 110 ? 0.421 -1.115 -16.751 1.00 85.50 110 TYR A C 1
ATOM 870 O O . TYR A 1 110 ? -0.100 0.001 -16.683 1.00 85.50 110 TYR A O 1
ATOM 878 N N . GLU A 1 111 ? 0.552 -1.921 -15.708 1.00 80.19 111 GLU A N 1
ATOM 879 C CA . GLU A 1 111 ? 0.282 -1.561 -14.316 1.00 80.19 111 GLU A CA 1
ATOM 880 C C . GLU A 1 111 ? 1.528 -1.903 -13.503 1.00 80.19 111 GLU A C 1
ATOM 882 O O . GLU A 1 111 ? 2.056 -3.004 -13.624 1.00 80.19 111 GLU A O 1
ATOM 887 N N . ASP A 1 112 ? 2.084 -0.930 -12.779 1.00 71.75 112 ASP A N 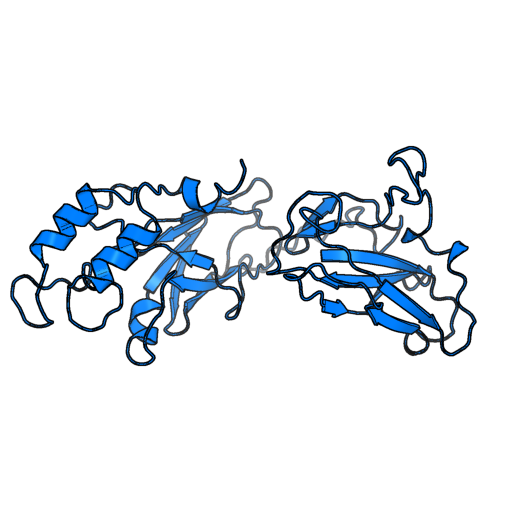1
ATOM 888 C CA . ASP A 1 112 ? 3.333 -1.098 -12.019 1.00 71.75 112 ASP A CA 1
ATOM 889 C C . ASP A 1 112 ? 4.488 -1.747 -12.819 1.00 71.75 112 ASP A C 1
ATOM 891 O O . ASP A 1 112 ? 5.246 -2.573 -12.314 1.00 71.75 112 ASP A O 1
ATOM 895 N N . ASN A 1 113 ? 4.640 -1.353 -14.092 1.00 68.56 113 ASN A N 1
ATOM 896 C CA . ASN A 1 113 ? 5.589 -1.905 -15.078 1.00 68.56 113 ASN A CA 1
ATOM 897 C C . ASN A 1 113 ? 5.342 -3.360 -15.518 1.00 68.56 113 ASN A C 1
ATOM 899 O O . ASN A 1 113 ? 6.102 -3.884 -16.332 1.00 68.56 113 ASN A O 1
ATOM 903 N N . ILE A 1 114 ? 4.269 -3.999 -15.061 1.00 75.38 114 ILE A N 1
ATOM 904 C CA . ILE A 1 114 ? 3.806 -5.287 -15.578 1.00 75.38 114 ILE A CA 1
ATOM 905 C C . ILE A 1 114 ? 2.989 -5.023 -16.836 1.00 75.38 114 ILE A C 1
ATOM 907 O O . ILE A 1 114 ? 2.009 -4.282 -16.789 1.00 75.38 114 ILE A O 1
ATOM 911 N N . LYS A 1 115 ? 3.375 -5.626 -17.966 1.00 84.00 115 LYS A N 1
ATOM 912 C CA . LYS A 1 115 ? 2.594 -5.539 -19.205 1.00 84.00 115 LYS A CA 1
ATOM 913 C C . LYS A 1 115 ? 1.290 -6.320 -19.043 1.00 84.00 115 LYS A C 1
ATOM 915 O O . LYS A 1 115 ? 1.320 -7.532 -18.853 1.00 84.00 115 LYS A O 1
ATOM 920 N N . LEU A 1 116 ? 0.169 -5.618 -19.144 1.00 80.38 116 LEU A N 1
ATOM 921 C CA . LEU A 1 116 ? -1.176 -6.184 -19.083 1.00 80.38 116 LEU A CA 1
ATOM 922 C C . LEU A 1 116 ? -1.626 -6.699 -20.455 1.00 80.38 116 LEU A C 1
ATOM 924 O O . LEU A 1 116 ? -2.151 -7.802 -20.564 1.00 80.38 116 LEU A O 1
ATOM 928 N N . GLN A 1 117 ? -1.417 -5.900 -21.506 1.00 83.69 117 GLN A N 1
ATOM 929 C CA . GLN A 1 117 ? -1.854 -6.204 -22.872 1.00 83.69 117 GLN A CA 1
ATOM 930 C C . GLN A 1 117 ? -1.036 -5.409 -23.900 1.00 83.69 117 GLN A C 1
ATOM 932 O O . GLN A 1 117 ? -0.397 -4.419 -23.549 1.00 83.69 117 GLN A O 1
ATOM 937 N N . GLY A 1 118 ? -1.105 -5.828 -25.166 1.00 87.94 118 GLY A N 1
ATOM 938 C CA . GLY A 1 118 ? -0.562 -5.137 -26.334 1.00 87.94 118 GLY A CA 1
ATOM 939 C C . GLY A 1 118 ? 0.835 -5.613 -26.728 1.00 87.94 118 GLY A C 1
ATOM 940 O O . GLY A 1 118 ? 1.578 -6.200 -25.933 1.00 87.94 118 GLY A O 1
ATOM 941 N N . ASN A 1 119 ? 1.176 -5.377 -27.989 1.00 89.44 119 ASN A N 1
ATOM 942 C CA . ASN A 1 119 ? 2.441 -5.795 -28.575 1.00 89.44 119 ASN A CA 1
ATOM 943 C C . ASN A 1 119 ? 3.505 -4.708 -28.402 1.00 89.44 119 ASN A C 1
ATOM 945 O O . ASN A 1 119 ? 3.219 -3.514 -28.462 1.00 89.44 119 ASN A O 1
ATOM 949 N N . GLU A 1 120 ? 4.752 -5.135 -28.243 1.00 89.38 120 GLU A N 1
ATOM 950 C CA . GLU A 1 120 ? 5.935 -4.270 -28.215 1.00 89.38 120 GLU A CA 1
ATOM 951 C C . GLU A 1 120 ? 6.764 -4.512 -29.489 1.00 89.38 120 GLU A C 1
ATOM 953 O O . GLU A 1 120 ? 6.667 -5.607 -30.053 1.00 89.38 120 GLU A O 1
ATOM 958 N N . PRO A 1 121 ? 7.589 -3.546 -29.936 1.00 89.50 121 PRO A N 1
ATOM 959 C CA . PRO A 1 121 ? 8.533 -3.755 -31.033 1.00 89.50 121 PRO A CA 1
ATOM 960 C C . PRO A 1 121 ? 9.403 -4.996 -30.800 1.00 89.50 121 PRO A C 1
ATOM 962 O O . PRO A 1 121 ? 10.085 -5.095 -29.775 1.00 89.50 121 PRO A O 1
ATOM 965 N N . SER A 1 122 ? 9.384 -5.941 -31.747 1.00 69.94 122 SER A N 1
ATOM 966 C CA . SER A 1 122 ? 10.249 -7.126 -31.724 1.00 69.94 122 SER A CA 1
ATOM 967 C C . SER A 1 122 ? 11.717 -6.717 -31.890 1.00 69.94 122 SER A C 1
ATOM 969 O O . SER A 1 122 ? 12.050 -5.879 -32.727 1.00 69.94 122 SER A O 1
ATOM 971 N N . ASP A 1 123 ? 12.579 -7.283 -31.047 1.00 58.59 123 ASP A N 1
ATOM 972 C CA . ASP A 1 123 ? 13.941 -6.826 -30.738 1.00 58.59 123 ASP A CA 1
ATOM 973 C C . ASP A 1 123 ? 14.020 -5.345 -30.335 1.00 58.59 123 ASP A C 1
ATOM 975 O O . ASP A 1 123 ? 14.767 -4.571 -30.914 1.00 58.59 123 ASP A O 1
ATOM 979 N N . GLY A 1 124 ? 13.293 -4.965 -29.277 1.00 49.97 124 GLY A N 1
ATOM 980 C CA . GLY A 1 124 ? 13.871 -4.057 -28.275 1.00 49.97 124 GLY A CA 1
ATOM 981 C C . GLY A 1 124 ? 15.134 -4.671 -27.654 1.00 49.97 124 GLY A C 1
ATOM 982 O O . GLY A 1 124 ? 15.597 -5.705 -28.141 1.00 49.97 124 GLY A O 1
ATOM 983 N N . PRO A 1 125 ? 15.692 -4.167 -26.539 1.00 38.28 125 PRO A N 1
ATOM 984 C CA . PRO A 1 125 ? 16.570 -5.018 -25.741 1.00 38.28 125 PRO A CA 1
ATOM 985 C C . PRO A 1 125 ? 15.870 -6.372 -25.591 1.00 38.28 125 PRO A C 1
ATOM 987 O O . PRO A 1 125 ? 14.708 -6.439 -25.189 1.00 38.28 125 PRO A O 1
ATOM 990 N N . SER A 1 126 ? 16.537 -7.423 -26.069 1.00 32.25 126 SER A N 1
ATOM 991 C CA . SER A 1 126 ? 16.010 -8.776 -26.078 1.00 32.25 126 SER A CA 1
ATOM 992 C C . SER A 1 126 ? 15.417 -9.090 -24.708 1.00 32.25 126 SER A C 1
ATOM 994 O O . SER A 1 126 ? 16.151 -9.193 -23.731 1.00 32.25 126 SER A O 1
ATOM 996 N N . ASN A 1 127 ? 14.102 -9.294 -24.669 1.00 35.09 127 ASN A N 1
ATOM 997 C CA . ASN A 1 127 ? 13.448 -10.095 -23.640 1.00 35.09 127 ASN A CA 1
ATOM 998 C C . ASN A 1 127 ? 13.333 -11.567 -24.081 1.00 35.09 127 ASN A C 1
ATOM 1000 O O . ASN A 1 127 ? 12.594 -12.331 -23.464 1.00 35.09 127 ASN A O 1
ATOM 1004 N N . THR A 1 128 ? 14.101 -12.027 -25.083 1.00 27.62 128 THR A N 1
ATOM 1005 C CA . THR A 1 128 ? 14.660 -13.376 -24.913 1.00 27.62 128 THR A CA 1
ATOM 1006 C C . THR A 1 128 ? 15.527 -13.260 -23.676 1.00 27.62 128 THR A C 1
ATOM 1008 O O . THR A 1 128 ? 16.327 -12.315 -23.622 1.00 27.62 128 THR A O 1
ATOM 1011 N N . PRO A 1 129 ? 15.413 -14.167 -22.698 1.00 31.23 129 PRO A N 1
ATOM 1012 C CA . PRO A 1 129 ? 16.444 -14.246 -21.708 1.00 31.23 129 PRO A CA 1
ATOM 1013 C C . PRO A 1 129 ? 17.764 -14.365 -22.497 1.00 31.23 129 PRO A C 1
ATOM 1015 O O . PRO A 1 129 ? 18.078 -15.404 -23.071 1.00 31.23 129 PRO A O 1
ATOM 1018 N N . VAL A 1 130 ? 18.615 -13.337 -22.409 1.00 29.33 130 VAL A N 1
ATOM 1019 C CA . VAL A 1 130 ? 19.973 -13.617 -21.937 1.00 29.33 130 VAL A CA 1
ATOM 1020 C C . VAL A 1 130 ? 19.759 -14.624 -20.789 1.00 29.33 130 VAL A C 1
ATOM 1022 O O . VAL A 1 130 ? 18.732 -14.530 -20.110 1.00 29.33 130 VAL A O 1
ATOM 1025 N N . PRO A 1 131 ? 20.617 -15.593 -20.463 1.00 30.64 131 PRO A N 1
ATOM 1026 C CA . PRO A 1 131 ? 20.691 -15.899 -19.046 1.00 30.64 131 PRO A CA 1
ATOM 1027 C C . PRO A 1 131 ? 20.938 -14.538 -18.371 1.00 30.64 131 PRO A C 1
ATOM 1029 O O . PRO A 1 131 ? 22.075 -14.090 -18.292 1.00 30.64 131 PRO A O 1
ATOM 1032 N N . THR A 1 132 ? 19.862 -13.817 -18.002 1.00 32.06 132 THR A N 1
ATOM 1033 C CA . THR A 1 132 ? 19.794 -12.810 -16.970 1.00 32.06 132 THR A CA 1
ATOM 1034 C C . THR A 1 132 ? 20.561 -13.544 -15.934 1.00 32.06 132 THR A C 1
ATOM 1036 O O . THR A 1 132 ? 20.051 -14.584 -15.520 1.00 32.06 132 THR A O 1
ATOM 1039 N N . ALA A 1 133 ? 21.831 -13.175 -15.736 1.00 31.69 133 ALA A N 1
ATOM 1040 C CA . ALA A 1 133 ? 22.747 -13.956 -14.928 1.00 31.69 133 ALA A CA 1
ATOM 1041 C C . ALA A 1 133 ? 21.954 -14.264 -13.678 1.00 31.69 133 ALA A C 1
ATOM 1043 O O . ALA A 1 133 ? 21.651 -13.283 -13.018 1.00 31.69 133 ALA A O 1
ATOM 1044 N N . THR A 1 134 ? 21.468 -15.510 -13.516 1.00 33.12 134 THR A N 1
ATOM 1045 C CA . THR A 1 134 ? 20.200 -15.833 -12.825 1.00 33.12 134 THR A CA 1
ATOM 1046 C C . THR A 1 134 ? 20.014 -14.876 -11.683 1.00 33.12 134 THR A C 1
ATOM 1048 O O . THR A 1 134 ? 20.743 -15.125 -10.732 1.00 33.12 134 THR A O 1
ATOM 1051 N N . PRO A 1 135 ? 19.232 -13.773 -11.831 1.00 39.78 135 PRO A N 1
ATOM 1052 C CA . PRO A 1 135 ? 19.542 -12.448 -11.265 1.00 39.78 135 PRO A CA 1
ATOM 1053 C C . PRO A 1 135 ? 20.430 -12.652 -10.067 1.00 39.78 135 PRO A C 1
ATOM 1055 O O . PRO A 1 135 ? 19.862 -13.042 -9.050 1.00 39.78 135 PRO A O 1
ATOM 1058 N N . THR A 1 136 ? 21.769 -12.662 -10.281 1.00 38.91 136 THR A N 1
ATOM 1059 C CA . THR A 1 136 ? 22.698 -13.353 -9.361 1.00 38.91 136 THR A CA 1
ATOM 1060 C C . THR A 1 136 ? 22.286 -12.866 -8.024 1.00 38.91 136 THR A C 1
ATOM 1062 O O . THR A 1 136 ? 22.394 -11.652 -7.822 1.00 38.91 136 THR A O 1
ATOM 1065 N N . ASN A 1 137 ? 21.677 -13.781 -7.252 1.00 44.59 137 ASN A N 1
ATOM 1066 C CA . ASN A 1 137 ? 20.995 -13.461 -6.015 1.00 44.59 137 ASN A CA 1
ATOM 1067 C C . ASN A 1 137 ? 21.934 -12.451 -5.375 1.00 44.59 137 ASN A C 1
ATOM 1069 O O . ASN A 1 137 ? 23.104 -12.838 -5.197 1.00 44.59 137 ASN A O 1
ATOM 1073 N N . PRO A 1 138 ? 21.555 -11.156 -5.211 1.00 48.81 138 PRO A N 1
ATOM 1074 C CA . PRO A 1 138 ? 22.471 -10.214 -4.582 1.00 48.81 138 PRO A CA 1
ATOM 1075 C C . PRO A 1 138 ? 22.958 -10.963 -3.358 1.00 48.81 138 PRO A C 1
ATOM 1077 O O . PRO A 1 138 ? 22.168 -11.715 -2.790 1.00 48.81 138 PRO A O 1
ATOM 1080 N N . SER A 1 139 ? 24.245 -10.946 -3.034 1.00 52.34 139 SER A N 1
ATOM 1081 C CA . SER A 1 139 ? 24.775 -11.967 -2.122 1.00 52.34 139 SER A CA 1
ATOM 1082 C C . SER A 1 139 ? 24.129 -11.975 -0.713 1.00 52.34 139 SER A C 1
ATOM 1084 O O . SER A 1 139 ? 24.549 -12.763 0.123 1.00 52.34 139 SER A O 1
ATOM 1086 N N . GLY A 1 140 ? 23.081 -11.182 -0.445 1.00 68.31 140 GLY A N 1
ATOM 1087 C CA . GLY A 1 140 ? 21.845 -11.721 0.140 1.00 68.31 140 GLY A CA 1
ATOM 1088 C C . GLY A 1 140 ? 20.545 -11.081 -0.403 1.00 68.31 140 GLY A C 1
ATOM 1089 O O . GLY A 1 140 ? 20.190 -10.027 0.078 1.00 68.31 140 GLY A O 1
ATOM 1090 N N . GLY A 1 141 ? 19.805 -11.713 -1.330 1.00 87.00 141 GLY A N 1
ATOM 1091 C CA . GLY A 1 141 ? 18.398 -11.431 -1.698 1.00 87.00 141 GLY A CA 1
ATOM 1092 C C . GLY A 1 141 ? 18.036 -10.038 -2.254 1.00 87.00 141 GLY A C 1
ATOM 1093 O O . GLY A 1 141 ? 18.876 -9.166 -2.445 1.00 87.00 141 GLY A O 1
ATOM 1094 N N . TYR A 1 142 ? 16.748 -9.832 -2.541 1.00 89.75 142 TYR A N 1
ATOM 1095 C CA . TYR A 1 142 ? 16.182 -8.573 -3.033 1.00 89.75 142 TYR A CA 1
ATOM 1096 C C . TYR A 1 142 ? 15.688 -7.664 -1.919 1.00 89.75 142 TYR A C 1
ATOM 1098 O O . TYR A 1 142 ? 15.386 -8.088 -0.804 1.00 89.75 142 TYR A O 1
ATOM 1106 N N . LYS A 1 143 ? 15.535 -6.395 -2.278 1.00 93.12 143 LYS A N 1
ATOM 1107 C CA . LYS A 1 143 ? 14.937 -5.363 -1.449 1.00 93.12 143 LYS A CA 1
ATOM 1108 C C . LYS A 1 143 ? 13.486 -5.116 -1.838 1.00 93.12 143 LYS A C 1
ATOM 1110 O O . LYS A 1 143 ? 13.207 -4.805 -2.996 1.00 93.12 143 LYS A O 1
ATOM 1115 N N . ILE A 1 144 ? 12.587 -5.185 -0.865 1.00 94.81 144 ILE A N 1
ATOM 1116 C CA . ILE A 1 144 ? 11.178 -4.815 -1.009 1.00 94.81 144 ILE A CA 1
ATOM 1117 C C . ILE A 1 144 ? 10.907 -3.634 -0.085 1.00 94.81 144 ILE A C 1
ATOM 1119 O O . ILE A 1 144 ? 11.142 -3.728 1.116 1.00 94.81 144 ILE A O 1
ATOM 1123 N N . SER A 1 145 ? 10.416 -2.525 -0.626 1.00 94.06 145 SER A N 1
ATOM 1124 C CA . SER A 1 145 ? 10.084 -1.337 0.162 1.00 94.06 145 SER A CA 1
ATOM 1125 C C . SER A 1 145 ? 8.771 -0.699 -0.269 1.00 94.06 145 SER A C 1
ATOM 1127 O O . SER A 1 145 ? 8.196 -1.051 -1.299 1.00 94.06 145 SER A O 1
ATOM 1129 N N . GLY A 1 146 ? 8.277 0.245 0.525 1.00 91.69 146 GLY A N 1
ATOM 1130 C CA . GLY A 1 146 ? 7.071 0.999 0.211 1.00 91.69 146 GLY A CA 1
ATOM 1131 C C . GLY A 1 146 ? 6.602 1.849 1.381 1.00 91.69 146 GLY A C 1
ATOM 1132 O O . GLY A 1 146 ? 7.257 1.924 2.417 1.00 91.69 146 GLY A O 1
ATOM 1133 N N . TYR A 1 147 ? 5.448 2.479 1.198 1.00 92.56 147 TYR A N 1
ATOM 1134 C CA . TYR A 1 147 ? 4.755 3.273 2.205 1.00 92.56 147 TYR A CA 1
ATOM 1135 C C . TYR A 1 147 ? 3.384 2.679 2.521 1.00 92.56 147 TYR A C 1
ATOM 1137 O O . TYR A 1 147 ? 2.637 2.295 1.617 1.00 92.56 147 TYR A O 1
ATOM 1145 N N . ILE A 1 148 ? 3.040 2.643 3.801 1.00 95.50 148 ILE A N 1
ATOM 1146 C CA . ILE A 1 148 ? 1.736 2.221 4.312 1.00 95.50 148 ILE A CA 1
ATOM 1147 C C . ILE A 1 148 ? 1.095 3.405 5.027 1.00 95.50 148 ILE A C 1
ATOM 1149 O O . ILE A 1 148 ? 1.763 4.162 5.734 1.00 95.50 148 ILE A O 1
ATOM 1153 N N . SER A 1 149 ? -0.210 3.571 4.844 1.00 92.38 149 SER A N 1
ATOM 1154 C CA . SER A 1 149 ? -0.983 4.596 5.536 1.00 92.38 149 SER A CA 1
ATOM 1155 C C . SER A 1 149 ? -2.319 4.029 6.006 1.00 92.38 149 SER A C 1
ATOM 1157 O O . SER A 1 149 ? -2.913 3.212 5.304 1.00 92.38 149 SER A O 1
ATOM 1159 N N . PRO A 1 150 ? -2.845 4.480 7.153 1.00 92.75 150 PRO A N 1
ATOM 1160 C CA . PRO A 1 150 ? -4.262 4.307 7.450 1.00 92.75 150 PRO A CA 1
ATOM 1161 C C . PRO A 1 150 ? -5.135 4.955 6.367 1.00 92.75 150 PRO A C 1
ATOM 1163 O O . PRO A 1 150 ? -4.761 5.985 5.794 1.00 92.75 150 PRO A O 1
ATOM 1166 N N . ASP A 1 151 ? -6.321 4.396 6.137 1.00 91.38 151 ASP A N 1
ATOM 1167 C CA . ASP A 1 151 ? -7.331 4.970 5.241 1.00 91.38 151 ASP A CA 1
ATOM 1168 C C . ASP A 1 151 ? -8.306 5.924 5.959 1.00 91.38 151 ASP A C 1
ATOM 1170 O O . ASP A 1 151 ? -9.530 5.784 5.901 1.00 91.38 151 ASP A O 1
ATOM 1174 N N . PHE A 1 152 ? -7.771 6.911 6.670 1.00 87.00 152 PHE A N 1
ATOM 1175 C CA . PHE A 1 152 ? -8.545 7.990 7.285 1.00 87.00 152 PHE A CA 1
ATOM 1176 C C . PHE A 1 152 ? -7.677 9.237 7.465 1.00 87.00 152 PHE A C 1
ATOM 1178 O O . PHE A 1 152 ? -6.451 9.187 7.350 1.00 87.00 152 PHE A O 1
ATOM 1185 N N . ALA A 1 153 ? -8.314 10.379 7.723 1.00 81.38 153 ALA A N 1
ATOM 1186 C CA . ALA A 1 153 ? -7.600 11.623 7.972 1.00 81.38 153 ALA A CA 1
ATOM 1187 C C . ALA A 1 153 ? -6.839 11.543 9.304 1.00 81.38 153 ALA A C 1
ATOM 1189 O O . ALA A 1 153 ? -7.429 11.259 10.344 1.00 81.38 153 ALA A O 1
ATOM 1190 N N . VAL A 1 154 ? -5.537 11.827 9.272 1.00 79.31 154 VAL A N 1
ATOM 1191 C CA . VAL A 1 154 ? -4.675 11.828 10.460 1.00 79.31 154 VAL A CA 1
ATOM 1192 C C . VAL A 1 154 ? -4.215 13.250 10.742 1.00 79.31 154 VAL A C 1
ATOM 1194 O O . VAL A 1 154 ? -3.799 13.970 9.834 1.00 79.31 154 VAL A O 1
ATOM 1197 N N . THR A 1 155 ? -4.275 13.665 12.005 1.00 82.50 155 THR A N 1
ATOM 1198 C CA . THR A 1 155 ? -3.757 14.970 12.424 1.00 82.50 155 THR A CA 1
ATOM 1199 C C . THR A 1 155 ? -2.228 14.968 12.435 1.00 82.50 155 THR A C 1
AT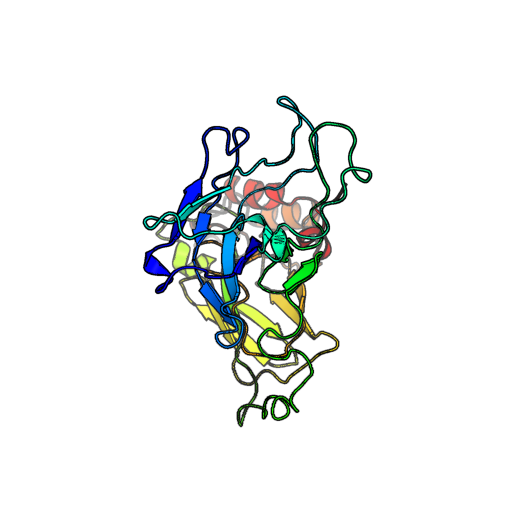OM 1201 O O . THR A 1 155 ? -1.586 13.934 12.632 1.00 82.50 155 THR A O 1
ATOM 1204 N N . GLN A 1 156 ? -1.609 16.140 12.274 1.00 83.25 156 GLN A N 1
ATOM 1205 C CA . GLN A 1 156 ? -0.146 16.254 12.272 1.00 83.25 156 GLN A CA 1
ATOM 1206 C C . GLN A 1 156 ? 0.491 15.766 13.586 1.00 83.25 156 GLN A C 1
ATOM 1208 O O . GLN A 1 156 ? 1.601 15.239 13.572 1.00 83.25 156 GLN A O 1
ATOM 1213 N N . SER A 1 157 ? -0.213 15.911 14.712 1.00 82.00 157 SER A N 1
ATOM 1214 C CA . SER A 1 157 ? 0.219 15.429 16.028 1.00 82.00 157 SER A CA 1
ATOM 1215 C C . SER A 1 157 ? 0.155 13.907 16.174 1.00 82.00 157 SER A C 1
ATOM 1217 O O . SER A 1 157 ? 0.917 13.350 16.957 1.00 82.00 157 SER A O 1
ATOM 1219 N N . ALA A 1 158 ? -0.724 13.237 15.425 1.00 87.31 158 ALA A N 1
ATOM 1220 C CA . ALA A 1 158 ? -0.924 11.790 15.496 1.00 87.31 158 ALA A CA 1
ATOM 1221 C C . ALA A 1 158 ? -0.165 11.012 14.408 1.00 87.31 158 ALA A C 1
ATOM 1223 O O . ALA A 1 158 ? 0.018 9.801 14.531 1.00 87.31 158 ALA A O 1
ATOM 1224 N N . VAL A 1 159 ? 0.307 11.681 13.347 1.00 84.62 159 VAL A N 1
ATOM 1225 C CA . VAL A 1 159 ? 0.847 11.020 12.145 1.00 84.62 159 VAL A CA 1
ATOM 1226 C C . VAL A 1 159 ? 1.956 10.008 12.443 1.00 84.62 159 VAL A C 1
ATOM 1228 O O . VAL A 1 159 ? 1.930 8.903 11.903 1.00 84.62 159 VAL A O 1
ATOM 1231 N N . SER A 1 160 ? 2.875 10.339 13.354 1.00 85.88 160 SER A N 1
ATOM 1232 C CA . SER A 1 160 ? 4.000 9.472 13.715 1.00 85.88 160 SER A CA 1
ATOM 1233 C C . SER A 1 160 ? 3.567 8.216 14.475 1.00 85.88 160 SER A C 1
ATOM 1235 O O . SER A 1 160 ? 4.224 7.181 14.367 1.00 85.88 160 SER A O 1
ATOM 1237 N N . LEU A 1 161 ? 2.459 8.279 15.216 1.00 89.56 161 LEU A N 1
ATOM 1238 C CA . LEU A 1 161 ? 1.896 7.153 15.965 1.00 89.56 161 LEU A CA 1
ATOM 1239 C C . LEU A 1 161 ? 1.060 6.249 15.057 1.00 89.56 161 LEU A C 1
ATOM 1241 O O . LEU A 1 161 ? 1.172 5.021 15.104 1.00 89.56 161 LEU A O 1
ATOM 1245 N N . VAL A 1 162 ? 0.238 6.850 14.194 1.00 91.75 162 VAL A N 1
ATOM 1246 C CA . VAL A 1 162 ? -0.689 6.081 13.362 1.00 91.75 162 VAL A CA 1
ATOM 1247 C C . VAL A 1 162 ? 0.044 5.380 12.216 1.00 91.75 162 VAL A C 1
ATOM 1249 O O . VAL A 1 162 ? -0.236 4.209 11.964 1.00 91.75 162 VAL A O 1
ATOM 1252 N N . LYS A 1 163 ? 1.018 6.035 11.563 1.00 93.62 163 LYS A N 1
ATOM 1253 C CA . LYS A 1 163 ? 1.744 5.462 10.411 1.00 93.62 163 LYS A CA 1
ATOM 1254 C C . LYS A 1 163 ? 2.858 4.476 10.779 1.00 93.62 163 LYS A C 1
ATOM 1256 O O . LYS A 1 163 ? 3.252 3.671 9.937 1.00 93.62 163 LYS A O 1
ATOM 1261 N N . SER A 1 164 ? 3.344 4.498 12.016 1.00 93.12 164 SER A N 1
ATOM 1262 C CA . SER A 1 164 ? 4.414 3.599 12.459 1.00 93.12 164 SER A CA 1
ATOM 1263 C C . SER A 1 164 ? 3.914 2.217 12.857 1.00 93.12 164 SER A C 1
ATOM 1265 O O . SER A 1 164 ? 2.737 2.017 13.165 1.00 93.12 164 SER A O 1
ATOM 1267 N N . ASN A 1 165 ? 4.843 1.265 12.922 1.00 95.94 165 ASN A N 1
ATOM 1268 C CA . ASN A 1 165 ? 4.650 -0.062 13.500 1.00 95.94 165 ASN A CA 1
ATOM 1269 C C . ASN A 1 165 ? 3.661 -0.988 12.770 1.00 95.94 165 ASN A C 1
ATOM 1271 O O . ASN A 1 165 ? 3.230 -1.975 13.366 1.00 95.94 165 ASN A O 1
ATOM 1275 N N . PHE A 1 166 ? 3.339 -0.739 11.498 1.00 97.88 166 PHE A N 1
ATOM 1276 C CA . PHE A 1 166 ? 2.750 -1.789 10.663 1.00 97.88 166 PHE A CA 1
ATOM 1277 C C . PHE A 1 166 ? 3.808 -2.858 10.401 1.00 97.88 166 PHE A C 1
ATOM 1279 O O . PHE A 1 166 ? 4.880 -2.532 9.896 1.00 97.88 166 PHE A O 1
ATOM 1286 N N . SER A 1 167 ? 3.518 -4.106 10.766 1.00 98.12 167 SER A N 1
ATOM 1287 C CA . SER A 1 167 ? 4.343 -5.265 10.425 1.00 98.12 167 SER A CA 1
ATOM 1288 C C . SER A 1 167 ? 4.131 -5.612 8.962 1.00 98.12 167 SER A C 1
ATOM 1290 O O . SER A 1 167 ? 2.988 -5.711 8.515 1.00 98.12 167 SER A O 1
ATOM 1292 N N . VAL A 1 168 ? 5.226 -5.789 8.236 1.00 98.19 168 VAL A N 1
ATOM 1293 C CA . VAL A 1 168 ? 5.244 -6.276 6.861 1.00 98.19 168 VAL A CA 1
ATOM 1294 C C . VAL A 1 168 ? 6.043 -7.563 6.854 1.00 98.19 168 VAL A C 1
ATOM 1296 O O . VAL A 1 168 ? 7.237 -7.537 7.138 1.00 98.19 168 VAL A O 1
ATOM 1299 N N . ASP A 1 169 ? 5.381 -8.670 6.545 1.00 97.25 169 ASP A N 1
ATOM 1300 C CA . ASP A 1 169 ? 5.920 -10.019 6.641 1.00 97.25 169 ASP A CA 1
ATOM 1301 C C . ASP A 1 169 ? 5.899 -10.691 5.264 1.00 97.25 169 ASP A C 1
ATOM 1303 O O . ASP A 1 169 ? 4.880 -10.692 4.569 1.00 97.25 169 ASP A O 1
ATOM 1307 N N . ILE A 1 170 ? 7.025 -11.275 4.856 1.00 95.50 170 ILE A N 1
ATOM 1308 C CA . ILE A 1 170 ? 7.129 -12.041 3.611 1.00 95.50 170 ILE A CA 1
ATOM 1309 C C . ILE A 1 170 ? 8.216 -13.106 3.717 1.00 95.50 170 ILE A C 1
ATOM 1311 O O . ILE A 1 170 ? 9.354 -12.821 4.078 1.00 95.50 170 ILE A O 1
ATOM 1315 N N . MET A 1 171 ? 7.868 -14.357 3.402 1.00 90.62 171 MET A N 1
ATOM 1316 C CA . MET A 1 171 ? 8.810 -15.492 3.397 1.00 90.62 171 MET A CA 1
ATOM 1317 C C . MET A 1 171 ? 9.640 -15.631 4.694 1.00 90.62 171 MET A C 1
ATOM 1319 O O . MET A 1 171 ? 10.813 -15.993 4.653 1.00 90.62 171 MET A O 1
ATOM 1323 N N . GLY A 1 172 ? 9.036 -15.334 5.851 1.00 90.62 172 GLY A N 1
ATOM 1324 C CA . GLY A 1 172 ? 9.690 -15.411 7.165 1.00 90.62 172 GLY A CA 1
ATOM 1325 C C . GLY A 1 172 ? 10.587 -14.218 7.520 1.00 90.62 172 GLY A C 1
ATOM 1326 O O . GLY A 1 172 ? 11.166 -14.204 8.604 1.00 90.62 172 GLY A O 1
ATOM 1327 N N . LEU A 1 173 ? 10.692 -13.218 6.642 1.00 93.75 173 LEU A N 1
ATOM 1328 C CA . LEU A 1 173 ? 11.322 -11.930 6.922 1.00 93.75 173 LEU A CA 1
ATOM 1329 C C . LEU A 1 173 ? 10.260 -10.911 7.317 1.00 93.75 173 LEU A C 1
ATOM 1331 O O . LEU A 1 173 ? 9.144 -10.953 6.797 1.00 93.75 173 LEU A O 1
ATOM 1335 N N . SER A 1 174 ? 10.628 -9.978 8.193 1.00 94.19 174 SER A N 1
ATOM 1336 C CA . SER A 1 174 ? 9.722 -8.934 8.652 1.00 94.19 174 SER A CA 1
ATOM 1337 C C . SER A 1 174 ? 10.399 -7.574 8.777 1.00 94.19 174 SER A C 1
ATOM 1339 O O . SER A 1 174 ? 11.593 -7.470 9.067 1.00 94.19 174 SER A O 1
ATOM 1341 N N . ALA A 1 175 ? 9.622 -6.519 8.557 1.00 95.69 175 ALA A N 1
ATOM 1342 C CA . ALA A 1 175 ? 9.979 -5.145 8.886 1.00 95.69 175 ALA A CA 1
ATOM 1343 C C . ALA A 1 175 ? 8.786 -4.432 9.520 1.00 95.69 175 ALA A C 1
ATOM 1345 O O . ALA A 1 175 ? 7.644 -4.872 9.404 1.00 95.69 175 ALA A O 1
ATOM 1346 N N . LYS A 1 176 ? 9.057 -3.306 10.180 1.00 96.75 176 LYS A N 1
ATOM 1347 C CA . LYS A 1 176 ? 8.023 -2.403 10.682 1.00 96.75 176 LYS A CA 1
ATOM 1348 C C . LYS A 1 176 ? 8.131 -1.051 10.012 1.00 96.75 176 LYS A C 1
ATOM 1350 O O . LYS A 1 176 ? 9.240 -0.598 9.737 1.00 96.75 176 LYS A O 1
ATOM 1355 N N . THR A 1 177 ? 6.993 -0.405 9.797 1.00 97.62 177 THR A N 1
ATOM 1356 C CA . THR A 1 177 ? 6.995 0.959 9.276 1.00 97.62 177 THR A CA 1
ATOM 1357 C C . THR A 1 177 ? 7.550 1.963 10.279 1.00 97.62 177 THR A C 1
ATOM 1359 O O . THR A 1 177 ? 7.307 1.863 11.487 1.00 97.62 177 THR A O 1
ATOM 1362 N N . ASP A 1 178 ? 8.260 2.963 9.767 1.00 91.81 178 ASP A N 1
ATOM 1363 C CA . ASP A 1 178 ? 8.701 4.128 10.530 1.00 91.81 178 ASP A CA 1
ATOM 1364 C C . ASP A 1 178 ? 7.572 5.162 10.737 1.00 91.81 178 ASP A C 1
ATOM 1366 O O . ASP A 1 178 ? 6.409 4.933 10.404 1.00 91.81 178 ASP A O 1
ATOM 1370 N N . SER A 1 179 ? 7.897 6.328 11.301 1.00 92.00 179 SER A N 1
ATOM 1371 C CA . SER A 1 179 ? 6.927 7.404 11.558 1.00 92.00 179 SER A CA 1
ATOM 1372 C C . SER A 1 179 ? 6.331 8.045 10.298 1.00 92.00 179 SER A C 1
ATOM 1374 O O . SER A 1 179 ? 5.298 8.709 10.400 1.00 92.00 179 SER A O 1
ATOM 1376 N N . ALA A 1 180 ? 6.944 7.857 9.127 1.00 87.94 180 ALA A N 1
ATOM 1377 C CA . ALA A 1 180 ? 6.410 8.294 7.840 1.00 87.94 180 ALA A CA 1
ATOM 1378 C C . ALA A 1 180 ? 5.551 7.208 7.166 1.00 87.94 180 ALA A C 1
ATOM 1380 O O . ALA A 1 180 ? 4.862 7.489 6.183 1.00 87.94 180 ALA A O 1
ATOM 1381 N N . GLY A 1 181 ? 5.550 5.986 7.709 1.00 92.00 181 GLY A N 1
ATOM 1382 C CA . GLY A 1 181 ? 4.887 4.827 7.120 1.00 92.00 181 GLY A CA 1
ATOM 1383 C C . GLY A 1 181 ? 5.777 4.043 6.157 1.00 92.00 181 GLY A C 1
ATOM 1384 O O . GLY A 1 181 ? 5.275 3.141 5.489 1.00 92.00 181 GLY A O 1
ATOM 1385 N N . TYR A 1 182 ? 7.069 4.367 6.059 1.00 95.00 182 TYR A N 1
ATOM 1386 C CA . TYR A 1 182 ? 8.004 3.672 5.179 1.00 95.00 182 TYR A CA 1
ATOM 1387 C C . TYR A 1 182 ? 8.447 2.344 5.789 1.00 95.00 182 TYR A C 1
ATOM 1389 O O . TYR A 1 182 ? 8.768 2.284 6.975 1.00 95.00 182 TYR A O 1
ATOM 1397 N N . PHE A 1 183 ? 8.515 1.291 4.977 1.00 97.81 183 PHE A N 1
ATOM 1398 C CA . PHE A 1 183 ? 9.139 0.019 5.335 1.00 97.81 183 PHE A CA 1
ATOM 1399 C C . PHE A 1 183 ? 10.162 -0.402 4.280 1.00 97.81 183 PHE A C 1
ATOM 1401 O O . PHE A 1 183 ? 10.050 -0.069 3.098 1.00 97.81 183 PHE A O 1
ATOM 1408 N N . GLU A 1 184 ? 11.129 -1.207 4.711 1.00 94.75 184 GLU A N 1
ATOM 1409 C CA . GLU A 1 184 ? 12.099 -1.860 3.840 1.00 94.75 184 GLU A CA 1
ATOM 1410 C C . GLU A 1 184 ? 12.459 -3.235 4.407 1.00 94.75 184 GLU A C 1
ATOM 1412 O O . GLU A 1 184 ? 12.844 -3.353 5.569 1.00 94.75 184 GLU A O 1
ATOM 1417 N N . ILE A 1 185 ? 12.349 -4.270 3.576 1.00 94.06 185 ILE A N 1
ATOM 1418 C CA . ILE A 1 185 ? 12.806 -5.629 3.861 1.00 94.06 185 ILE A CA 1
ATOM 1419 C C . ILE A 1 185 ? 13.930 -5.938 2.881 1.00 94.06 185 ILE A C 1
ATOM 1421 O O . ILE A 1 185 ? 13.730 -5.945 1.666 1.00 94.06 185 ILE A O 1
ATOM 1425 N N . ASN A 1 186 ? 15.117 -6.182 3.421 1.00 92.00 186 ASN A N 1
ATOM 1426 C CA . ASN A 1 186 ? 16.280 -6.604 2.653 1.00 92.00 186 ASN A CA 1
ATOM 1427 C C . ASN A 1 186 ? 16.379 -8.132 2.638 1.00 92.00 186 ASN A C 1
ATOM 1429 O O . ASN A 1 186 ? 15.802 -8.821 3.479 1.00 92.00 186 ASN A O 1
ATOM 1433 N N . ASN A 1 187 ? 17.167 -8.654 1.705 1.00 90.88 187 ASN A N 1
ATOM 1434 C CA . ASN A 1 187 ? 17.489 -10.070 1.597 1.00 90.88 187 ASN A CA 1
ATOM 1435 C C . ASN A 1 187 ? 16.300 -11.005 1.326 1.00 90.88 187 ASN A C 1
ATOM 1437 O O . ASN A 1 187 ? 16.351 -12.184 1.675 1.00 90.88 187 ASN A O 1
ATOM 1441 N N . VAL A 1 188 ? 15.255 -10.516 0.654 1.00 92.50 188 VAL A N 1
ATOM 1442 C CA . VAL A 1 188 ? 14.094 -11.328 0.273 1.00 92.50 188 VAL A CA 1
ATOM 1443 C C . VAL A 1 188 ? 14.461 -12.276 -0.878 1.00 92.50 188 VAL A C 1
ATOM 1445 O O . VAL A 1 188 ? 14.894 -11.804 -1.931 1.00 92.50 188 VAL A O 1
ATOM 1448 N N . PRO A 1 189 ? 14.303 -13.605 -0.735 1.00 90.56 189 PRO A N 1
ATOM 1449 C CA . PRO A 1 189 ? 14.614 -14.543 -1.810 1.00 90.56 189 PRO A CA 1
ATOM 1450 C C . PRO A 1 189 ? 13.756 -14.320 -3.062 1.00 90.56 189 PRO A C 1
ATOM 1452 O O . PRO A 1 189 ? 12.613 -13.871 -2.986 1.00 90.56 189 PRO A O 1
ATOM 1455 N N . SER A 1 190 ? 14.288 -14.691 -4.229 1.00 88.69 190 SER A N 1
ATOM 1456 C CA . SER A 1 190 ? 13.505 -14.732 -5.465 1.00 88.69 190 SER A CA 1
ATOM 1457 C C . SER A 1 190 ? 12.332 -15.700 -5.348 1.00 88.69 190 SER A C 1
ATOM 1459 O O . SER A 1 190 ? 12.508 -16.820 -4.867 1.00 88.69 190 SER A O 1
ATOM 1461 N N . ASN A 1 191 ? 11.175 -15.316 -5.879 1.00 85.62 191 ASN A N 1
ATOM 1462 C CA . ASN A 1 191 ? 10.022 -16.197 -5.999 1.00 85.62 191 ASN A CA 1
ATOM 1463 C C . ASN A 1 191 ? 9.193 -15.825 -7.239 1.00 85.62 191 ASN A C 1
ATOM 1465 O O . ASN A 1 191 ? 8.489 -14.815 -7.257 1.00 85.62 191 ASN A O 1
ATOM 1469 N N . THR A 1 192 ? 9.280 -16.647 -8.286 1.00 84.81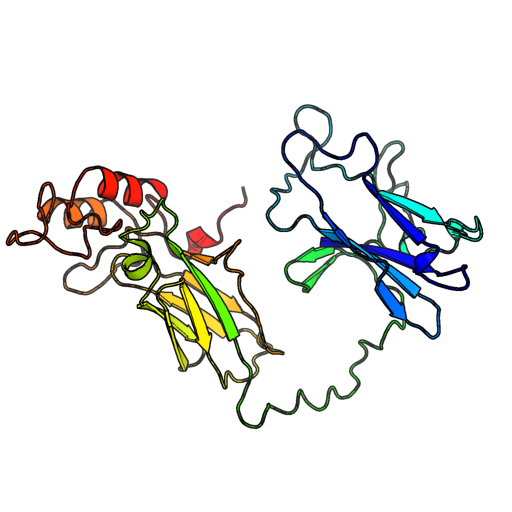 192 THR A N 1
ATOM 1470 C CA . THR A 1 192 ? 8.561 -16.452 -9.557 1.00 84.81 192 THR A CA 1
ATOM 1471 C C . THR A 1 192 ? 7.122 -16.968 -9.530 1.00 84.81 192 THR A C 1
ATOM 1473 O O . THR A 1 192 ? 6.310 -16.539 -10.354 1.00 84.81 192 THR A O 1
ATOM 1476 N N . GLU A 1 193 ? 6.798 -17.864 -8.597 1.00 82.69 193 GLU A N 1
ATOM 1477 C CA . GLU A 1 193 ? 5.457 -18.437 -8.416 1.00 82.69 193 GLU A CA 1
ATOM 1478 C C . GLU A 1 193 ? 4.534 -17.481 -7.649 1.00 82.69 193 GLU A C 1
ATOM 1480 O O . GLU A 1 193 ? 3.336 -17.422 -7.914 1.00 82.69 193 GLU A O 1
ATOM 1485 N N . GLY A 1 194 ? 5.118 -16.658 -6.779 1.00 85.12 194 GLY A N 1
ATOM 1486 C CA . GLY A 1 194 ? 4.421 -15.717 -5.916 1.00 85.12 194 GLY A CA 1
ATOM 1487 C C . GLY A 1 194 ? 4.646 -16.053 -4.444 1.00 85.12 194 GLY A C 1
ATOM 1488 O O . GLY A 1 194 ? 4.646 -17.214 -4.042 1.00 85.12 194 GLY A O 1
ATOM 1489 N N . ALA A 1 195 ? 4.853 -15.022 -3.634 1.00 87.75 195 ALA A N 1
ATOM 1490 C CA . ALA A 1 195 ? 4.909 -15.111 -2.184 1.00 87.75 195 ALA A CA 1
ATOM 1491 C C . ALA A 1 195 ? 3.803 -14.250 -1.573 1.00 87.75 195 ALA A C 1
ATOM 1493 O O . ALA A 1 195 ? 3.509 -13.162 -2.075 1.00 87.75 195 ALA A O 1
ATOM 1494 N N . VAL A 1 196 ? 3.225 -14.721 -0.470 1.00 93.12 196 VAL A N 1
ATOM 1495 C CA . VAL A 1 196 ? 2.255 -13.945 0.304 1.00 93.12 196 VAL A CA 1
ATOM 1496 C C . VAL A 1 196 ? 3.007 -12.875 1.092 1.00 93.12 196 VAL A C 1
ATOM 1498 O O . VAL A 1 196 ? 3.770 -13.183 2.008 1.00 93.12 196 VAL A O 1
ATOM 1501 N N . LEU A 1 197 ? 2.789 -11.619 0.713 1.00 96.38 197 LEU A N 1
ATOM 1502 C CA . LEU A 1 197 ? 3.086 -10.449 1.526 1.00 96.38 197 LEU A CA 1
ATOM 1503 C C . LEU A 1 197 ? 1.922 -10.240 2.492 1.00 96.38 197 LEU A C 1
ATOM 1505 O O . LEU A 1 197 ? 0.782 -10.119 2.044 1.00 96.38 197 LEU A O 1
ATOM 1509 N N . LYS A 1 198 ? 2.208 -10.131 3.785 1.00 97.62 198 LYS A N 1
ATOM 1510 C CA . LYS A 1 198 ? 1.224 -9.797 4.812 1.00 97.62 198 LYS A CA 1
ATOM 1511 C C . LYS A 1 198 ? 1.549 -8.450 5.439 1.00 97.62 198 LYS A C 1
ATOM 1513 O O . LYS A 1 198 ? 2.684 -8.217 5.837 1.00 97.62 198 LYS A O 1
ATOM 1518 N N . ILE A 1 199 ? 0.551 -7.579 5.556 1.00 98.38 199 ILE A N 1
ATOM 1519 C CA . ILE A 1 199 ? 0.638 -6.322 6.304 1.00 98.38 199 ILE A CA 1
ATOM 1520 C C . ILE A 1 199 ? -0.345 -6.390 7.467 1.00 98.38 199 ILE A C 1
ATOM 1522 O O . ILE A 1 199 ? -1.521 -6.693 7.263 1.00 98.38 199 ILE A O 1
ATOM 1526 N N . SER A 1 200 ? 0.119 -6.124 8.687 1.00 97.19 200 SER A N 1
ATOM 1527 C CA . SER A 1 200 ? -0.716 -6.213 9.889 1.00 97.19 200 SER A CA 1
ATOM 1528 C C . SER A 1 200 ? -0.324 -5.204 10.967 1.00 97.19 200 SER A C 1
ATOM 1530 O O . SER A 1 200 ? 0.834 -4.801 11.082 1.00 97.19 200 SER A O 1
ATOM 1532 N N . LYS A 1 201 ? -1.305 -4.780 11.764 1.00 96.12 201 LYS A N 1
ATOM 1533 C CA . L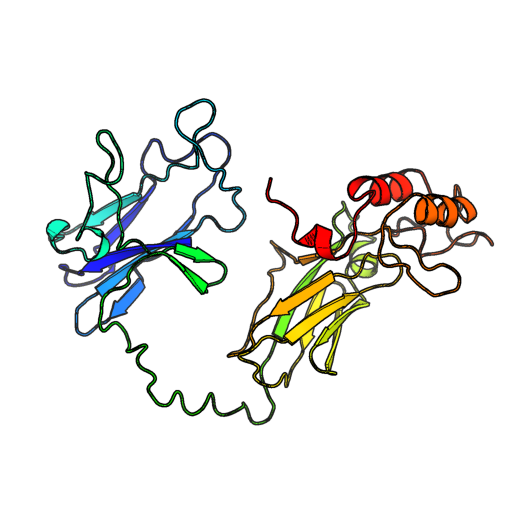YS A 1 201 ? -1.128 -3.962 12.969 1.00 96.12 201 LYS A CA 1
ATOM 1534 C C . LYS A 1 201 ? -2.344 -4.186 13.876 1.00 96.12 201 LYS A C 1
ATOM 1536 O O . LYS A 1 201 ? -3.445 -4.237 13.334 1.00 96.12 201 LYS A O 1
ATOM 1541 N N . PRO A 1 202 ? -2.175 -4.289 15.206 1.00 94.88 202 PRO A N 1
ATOM 1542 C CA . PRO A 1 202 ? -3.305 -4.425 16.121 1.00 94.88 202 PRO A CA 1
ATOM 1543 C C . PRO A 1 202 ? -4.352 -3.321 15.907 1.00 94.88 202 PRO A C 1
ATOM 1545 O O . PRO A 1 202 ? -3.987 -2.148 15.780 1.00 94.88 202 PRO A O 1
ATOM 1548 N N . GLY A 1 203 ? -5.627 -3.705 15.807 1.00 95.69 203 GLY A N 1
ATOM 1549 C CA . GLY A 1 203 ? -6.744 -2.803 15.493 1.00 95.69 203 GLY A CA 1
ATOM 1550 C C . GLY A 1 203 ? -6.961 -2.529 13.996 1.00 95.69 203 GLY A C 1
ATOM 1551 O O . GLY A 1 203 ? -7.873 -1.784 13.636 1.00 95.69 203 GLY A O 1
ATOM 1552 N N . PHE A 1 204 ? -6.146 -3.103 13.106 1.00 97.56 204 PHE A N 1
ATOM 1553 C CA . PHE A 1 204 ? -6.261 -2.941 11.655 1.00 97.56 204 PHE A CA 1
ATOM 1554 C C . PHE A 1 204 ? -6.469 -4.284 10.960 1.00 97.56 204 PHE A C 1
ATOM 1556 O O . PHE A 1 204 ? -5.762 -5.252 11.237 1.00 97.56 204 PHE A O 1
ATOM 1563 N N . LEU A 1 205 ? -7.376 -4.319 9.985 1.00 97.88 205 LEU A N 1
ATOM 1564 C CA . LEU A 1 205 ? -7.650 -5.498 9.175 1.00 97.88 205 LEU A CA 1
ATOM 1565 C C . LEU A 1 205 ? -6.410 -5.879 8.363 1.00 97.88 205 LEU A C 1
ATOM 1567 O O . LEU A 1 205 ? -5.945 -5.107 7.520 1.00 97.88 205 LEU A O 1
ATOM 1571 N N . ALA A 1 206 ? -5.885 -7.081 8.596 1.00 97.31 206 ALA A N 1
ATOM 1572 C CA . ALA A 1 206 ? -4.691 -7.555 7.910 1.00 97.31 206 ALA A CA 1
ATOM 1573 C C . ALA A 1 206 ? -4.914 -7.676 6.391 1.00 97.31 206 ALA A C 1
ATOM 1575 O O . ALA A 1 206 ? -5.941 -8.182 5.930 1.00 97.31 206 ALA A O 1
ATOM 1576 N N . MET A 1 207 ? -3.924 -7.250 5.608 1.00 96.38 207 MET A N 1
ATOM 1577 C CA . MET A 1 207 ? -3.919 -7.370 4.149 1.00 96.38 207 MET A CA 1
ATOM 1578 C C . MET A 1 207 ? -2.933 -8.457 3.732 1.00 96.38 207 MET A C 1
ATOM 1580 O O . MET A 1 207 ? -1.786 -8.449 4.181 1.00 96.38 207 MET A O 1
ATOM 1584 N N . GLU A 1 208 ? -3.367 -9.369 2.864 1.00 91.19 208 GLU A N 1
ATOM 1585 C CA . GLU A 1 208 ? -2.514 -10.405 2.280 1.00 91.19 208 GLU A CA 1
ATOM 1586 C C . GLU A 1 208 ? -2.539 -10.314 0.747 1.00 91.19 208 GLU A C 1
ATOM 1588 O O . GLU A 1 208 ? -3.597 -10.408 0.130 1.00 91.19 208 GLU A O 1
ATOM 1593 N N . LYS A 1 209 ? -1.373 -10.132 0.113 1.00 87.94 209 LYS A N 1
ATOM 1594 C CA . LYS A 1 209 ? -1.230 -10.017 -1.351 1.00 87.94 209 LYS A CA 1
ATOM 1595 C C . LYS A 1 209 ? -0.178 -10.990 -1.862 1.00 87.94 209 LYS A C 1
ATOM 1597 O O . LYS A 1 209 ? 0.951 -10.995 -1.379 1.00 87.94 209 LYS A O 1
ATOM 1602 N N . ASN A 1 210 ? -0.509 -11.754 -2.899 1.00 88.19 210 ASN A N 1
ATOM 1603 C CA . ASN A 1 210 ? 0.490 -12.534 -3.627 1.00 88.19 210 ASN A CA 1
ATOM 1604 C C . ASN A 1 210 ? 1.321 -11.621 -4.537 1.00 88.19 210 ASN A C 1
ATOM 1606 O O . ASN A 1 210 ? 0.769 -10.942 -5.406 1.00 88.19 210 ASN A O 1
ATOM 1610 N N . ILE A 1 211 ? 2.644 -11.619 -4.356 1.00 87.62 211 ILE A N 1
ATOM 1611 C CA . ILE A 1 211 ? 3.584 -10.842 -5.173 1.00 87.62 211 ILE A CA 1
ATOM 1612 C C . ILE A 1 211 ? 4.695 -11.730 -5.737 1.00 87.62 211 ILE A C 1
ATOM 1614 O O . ILE A 1 211 ? 5.226 -12.597 -5.047 1.00 87.62 211 ILE A O 1
ATOM 1618 N N . LYS A 1 212 ? 5.060 -11.515 -7.004 1.00 88.75 212 LYS A N 1
ATOM 1619 C CA . LYS A 1 212 ? 6.214 -12.173 -7.633 1.00 88.75 212 LYS A CA 1
ATOM 1620 C C . LYS A 1 212 ? 7.470 -11.355 -7.367 1.00 88.75 212 LYS A C 1
ATOM 1622 O O . LYS A 1 212 ? 7.464 -10.148 -7.581 1.00 88.75 212 LYS A O 1
ATOM 1627 N N . ILE A 1 213 ? 8.538 -12.020 -6.941 1.00 86.50 213 ILE A N 1
ATOM 1628 C CA . ILE A 1 213 ? 9.795 -11.389 -6.542 1.00 86.50 213 ILE A CA 1
ATOM 1629 C C . ILE A 1 213 ? 10.883 -11.804 -7.532 1.00 86.50 213 ILE A C 1
ATOM 1631 O O . ILE A 1 213 ? 11.470 -12.883 -7.432 1.00 86.50 213 ILE A O 1
ATOM 1635 N N . THR A 1 214 ? 11.144 -10.937 -8.504 1.00 87.56 214 THR A N 1
ATOM 1636 C CA . THR A 1 214 ? 12.153 -11.154 -9.558 1.00 87.56 214 THR A CA 1
ATOM 1637 C C . THR A 1 214 ? 13.225 -10.066 -9.596 1.00 87.56 214 THR A C 1
ATOM 1639 O O . THR A 1 214 ? 14.167 -10.161 -10.375 1.00 87.56 214 THR A O 1
ATOM 1642 N N . SER A 1 215 ? 13.070 -9.023 -8.781 1.00 84.00 215 SER A N 1
ATOM 1643 C CA . SER A 1 215 ? 13.971 -7.878 -8.667 1.00 84.00 215 SER A CA 1
ATOM 1644 C C . SER A 1 215 ? 13.715 -7.154 -7.344 1.00 84.00 215 SER A C 1
ATOM 1646 O O . SER A 1 215 ? 12.792 -7.500 -6.608 1.00 84.00 215 SER A O 1
ATOM 1648 N N . ASN A 1 216 ? 14.478 -6.093 -7.071 1.00 83.62 216 ASN A N 1
ATOM 1649 C CA . ASN A 1 216 ? 14.069 -5.115 -6.064 1.00 83.62 216 ASN A CA 1
ATOM 1650 C C . ASN A 1 216 ? 12.704 -4.517 -6.445 1.00 83.62 216 ASN A C 1
ATOM 1652 O O . ASN A 1 216 ? 12.443 -4.282 -7.628 1.00 83.62 216 ASN A O 1
ATOM 1656 N N . MET A 1 217 ? 11.853 -4.267 -5.452 1.00 85.25 217 MET A N 1
ATOM 1657 C CA . MET A 1 217 ? 10.483 -3.792 -5.642 1.00 85.25 217 MET A CA 1
ATOM 1658 C C . MET A 1 217 ? 10.196 -2.593 -4.743 1.00 85.25 217 MET A C 1
ATOM 1660 O O . MET A 1 217 ? 10.504 -2.612 -3.553 1.00 85.25 217 MET A O 1
ATOM 1664 N N . ILE A 1 218 ? 9.551 -1.577 -5.313 1.00 88.94 218 ILE A N 1
ATOM 1665 C CA . ILE A 1 218 ? 8.909 -0.492 -4.567 1.00 88.94 218 ILE A CA 1
ATOM 1666 C C . ILE A 1 218 ? 7.405 -0.717 -4.715 1.00 88.94 218 ILE A C 1
ATOM 1668 O O . ILE A 1 218 ? 6.859 -0.494 -5.792 1.00 88.94 218 ILE A O 1
ATOM 1672 N N . LEU A 1 219 ? 6.755 -1.211 -3.663 1.00 84.62 219 LEU A N 1
ATOM 1673 C CA . LEU A 1 219 ? 5.344 -1.608 -3.677 1.00 84.62 219 LEU A CA 1
ATOM 1674 C C . LEU A 1 219 ? 4.378 -0.419 -3.631 1.00 84.62 219 LEU A C 1
ATOM 1676 O O . LEU A 1 219 ? 3.223 -0.556 -4.020 1.00 84.62 219 LEU A O 1
ATOM 1680 N N . SER A 1 220 ? 4.833 0.733 -3.142 1.00 83.06 220 SER A N 1
ATOM 1681 C CA . SER A 1 220 ? 4.041 1.962 -3.056 1.00 83.06 220 SER A CA 1
ATOM 1682 C C . SER A 1 220 ? 4.927 3.182 -2.817 1.00 83.06 220 SER A C 1
ATOM 1684 O O . SER A 1 220 ? 6.103 3.066 -2.462 1.00 83.06 220 SER A O 1
ATOM 1686 N N . LYS A 1 221 ? 4.359 4.373 -3.016 1.00 79.50 221 LYS A N 1
ATOM 1687 C CA . LYS A 1 221 ? 5.033 5.667 -2.824 1.00 79.50 221 LYS A CA 1
ATOM 1688 C C . LYS A 1 221 ? 4.375 6.420 -1.676 1.00 79.50 221 LYS A C 1
ATOM 1690 O O . LYS A 1 221 ? 3.210 6.190 -1.389 1.00 79.50 221 LYS A O 1
ATOM 1695 N N . GLU A 1 222 ? 5.073 7.378 -1.079 1.00 79.19 222 GLU A N 1
ATOM 1696 C CA . GLU A 1 222 ? 4.503 8.206 -0.006 1.00 79.19 222 GLU A CA 1
ATOM 1697 C C . GLU A 1 222 ? 3.208 8.920 -0.433 1.00 79.19 222 GLU A C 1
ATOM 1699 O O . GLU A 1 222 ? 2.255 9.008 0.337 1.00 79.19 222 GLU A O 1
ATOM 1704 N N . THR A 1 223 ? 3.147 9.375 -1.687 1.00 78.69 223 THR A N 1
ATOM 1705 C CA . THR A 1 223 ? 1.979 10.051 -2.274 1.00 78.69 223 THR A CA 1
ATOM 1706 C C . THR A 1 223 ? 0.854 9.107 -2.700 1.00 78.69 223 THR A C 1
ATOM 1708 O O . THR A 1 223 ? -0.2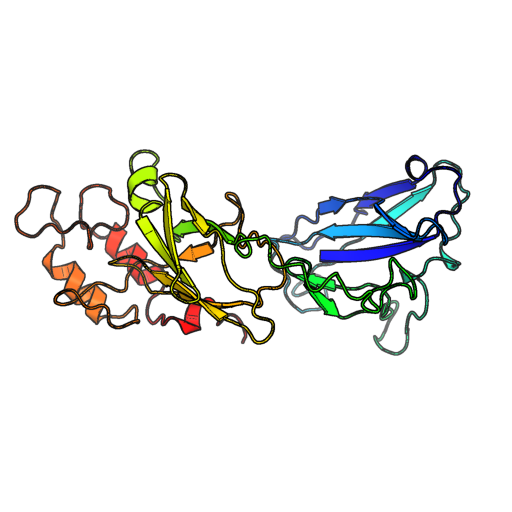38 9.572 -3.008 1.00 78.69 223 THR A O 1
ATOM 1711 N N . SER A 1 224 ? 1.115 7.800 -2.745 1.00 79.56 224 SER A N 1
ATOM 1712 C CA . SER A 1 224 ? 0.147 6.755 -3.086 1.00 79.56 224 SER A CA 1
ATOM 1713 C C . SER A 1 224 ? 0.484 5.497 -2.276 1.00 79.56 224 SER A C 1
ATOM 1715 O O . SER A 1 224 ? 1.040 4.540 -2.833 1.00 79.56 224 SER A O 1
ATOM 1717 N N . PRO A 1 225 ? 0.260 5.533 -0.949 1.00 86.44 225 PRO A N 1
ATOM 1718 C CA . PRO A 1 225 ? 0.642 4.454 -0.050 1.00 86.44 225 PRO A CA 1
ATOM 1719 C C . PRO A 1 225 ? -0.302 3.255 -0.197 1.00 86.44 225 PRO A C 1
ATOM 1721 O O . PRO A 1 225 ? -1.401 3.366 -0.736 1.00 86.44 225 PRO A O 1
ATOM 1724 N N . ILE A 1 226 ? 0.107 2.106 0.341 1.00 89.88 226 ILE A N 1
ATOM 1725 C CA . ILE A 1 226 ? -0.820 1.000 0.582 1.00 89.88 226 ILE A CA 1
ATOM 1726 C C . ILE A 1 226 ? -1.711 1.416 1.748 1.00 89.88 226 ILE A C 1
ATOM 1728 O O . ILE A 1 226 ? -1.228 1.632 2.863 1.00 89.88 226 ILE A O 1
ATOM 1732 N N . TYR A 1 227 ? -3.003 1.547 1.478 1.00 93.38 227 TYR A N 1
ATOM 1733 C CA . TYR A 1 227 ? -3.988 1.876 2.492 1.00 93.38 227 TYR A CA 1
ATOM 1734 C C . TYR A 1 227 ? -4.391 0.631 3.280 1.00 93.38 227 TYR A C 1
ATOM 1736 O O . TYR A 1 227 ? -4.766 -0.379 2.690 1.00 93.38 227 TYR A O 1
ATOM 1744 N N . ILE A 1 228 ? -4.321 0.716 4.608 1.00 97.06 228 ILE A N 1
ATOM 1745 C CA . ILE A 1 228 ? -4.747 -0.338 5.534 1.00 97.06 228 ILE A CA 1
ATOM 1746 C C . ILE A 1 228 ? -5.912 0.188 6.376 1.00 97.06 228 ILE A C 1
ATOM 1748 O O . ILE A 1 228 ? -5.921 1.342 6.819 1.00 97.06 228 ILE A O 1
ATOM 1752 N N . TRP A 1 229 ? -6.922 -0.650 6.560 1.00 97.50 229 TRP A N 1
ATOM 1753 C CA . TRP A 1 229 ? -8.203 -0.293 7.153 1.00 97.50 229 TRP A CA 1
ATOM 1754 C C . TRP A 1 229 ? -8.198 -0.594 8.648 1.00 97.50 229 TRP A C 1
ATOM 1756 O O . TRP A 1 229 ? -7.923 -1.716 9.065 1.00 97.50 229 TRP A O 1
ATOM 1766 N N . ALA A 1 230 ? -8.482 0.420 9.459 1.00 97.00 230 ALA A N 1
ATOM 1767 C CA . ALA A 1 230 ? -8.729 0.234 10.884 1.00 97.00 230 ALA A CA 1
ATOM 1768 C C . ALA A 1 230 ? -10.111 -0.393 11.107 1.00 97.00 230 ALA A C 1
ATOM 1770 O O . ALA A 1 230 ? -11.034 -0.132 10.335 1.00 97.00 230 ALA A O 1
ATOM 1771 N N . GLY A 1 231 ? -10.250 -1.174 12.178 1.00 96.69 231 GLY A N 1
ATOM 1772 C CA . GLY A 1 231 ? -11.545 -1.653 12.655 1.00 96.69 231 GLY A CA 1
ATOM 1773 C C . GLY A 1 231 ? -11.678 -3.151 12.896 1.00 96.69 231 GLY A C 1
ATOM 1774 O O . GLY A 1 231 ? -12.753 -3.560 13.302 1.00 96.69 231 GLY A O 1
ATOM 1775 N N . ASP A 1 232 ? -10.634 -3.953 12.688 1.00 97.94 232 ASP A N 1
ATOM 1776 C CA . ASP A 1 232 ? -10.583 -5.350 13.152 1.00 97.94 232 ASP A CA 1
ATOM 1777 C C . ASP A 1 232 ? -9.888 -5.343 14.518 1.00 97.94 232 ASP A C 1
ATOM 1779 O O . ASP A 1 232 ? -8.657 -5.280 14.609 1.00 97.94 232 ASP A O 1
ATOM 1783 N N . ILE A 1 233 ? -10.686 -5.239 15.584 1.00 97.31 233 ILE A N 1
ATOM 1784 C CA . ILE A 1 233 ? -10.189 -5.001 16.943 1.00 97.31 233 ILE A CA 1
ATOM 1785 C C . ILE A 1 233 ? -9.900 -6.338 17.622 1.00 97.31 233 ILE A C 1
ATOM 1787 O O . ILE A 1 233 ? -10.733 -7.246 17.646 1.00 97.31 233 ILE A O 1
ATOM 1791 N N . SER A 1 234 ? -8.735 -6.425 18.266 1.00 94.56 234 SER A N 1
ATOM 1792 C CA . SER A 1 234 ? -8.336 -7.596 19.037 1.00 94.56 234 SER A CA 1
ATOM 1793 C C . SER A 1 234 ? -9.316 -7.889 20.180 1.00 94.56 234 SER A C 1
ATOM 1795 O O . SER A 1 234 ? -9.500 -7.091 21.098 1.00 94.56 234 SER A O 1
ATOM 1797 N N . LYS A 1 235 ? -9.871 -9.100 20.200 1.00 91.44 235 LYS A N 1
ATOM 1798 C CA . LYS A 1 235 ? -10.653 -9.645 21.317 1.00 91.44 235 LYS A CA 1
ATOM 1799 C C . LYS A 1 235 ? -9.766 -10.629 22.063 1.00 91.44 235 LYS A C 1
ATOM 1801 O O . LYS A 1 235 ? -9.367 -11.654 21.519 1.00 91.44 235 LYS A O 1
ATOM 1806 N N . ASN A 1 236 ? -9.410 -10.303 23.306 1.00 87.88 236 ASN A N 1
ATOM 1807 C CA . ASN A 1 236 ? -8.432 -11.069 24.095 1.00 87.88 236 ASN A CA 1
ATOM 1808 C C . ASN A 1 236 ? -7.083 -11.258 23.367 1.00 87.88 236 ASN A C 1
ATOM 1810 O O . ASN A 1 236 ? -6.476 -12.326 23.431 1.00 87.88 236 ASN A O 1
ATOM 1814 N N . GLY A 1 237 ? -6.627 -10.221 22.656 1.00 87.31 237 GLY A N 1
ATOM 1815 C CA . GLY A 1 237 ? -5.364 -10.236 21.911 1.00 87.31 237 GLY A CA 1
ATOM 1816 C C . GLY A 1 237 ? -5.418 -10.952 20.558 1.00 87.31 237 GLY A C 1
ATOM 1817 O O . GLY A 1 237 ? -4.367 -11.180 19.965 1.00 87.31 237 GLY A O 1
ATOM 1818 N N . VAL A 1 238 ? -6.611 -11.317 20.072 1.00 91.56 238 VAL A N 1
ATOM 1819 C CA . VAL A 1 238 ? -6.797 -12.001 18.786 1.00 91.56 238 VAL A CA 1
ATOM 1820 C C . VAL A 1 238 ? -7.786 -11.226 17.920 1.00 91.56 238 VAL A C 1
ATOM 1822 O O . VAL A 1 238 ? -8.914 -10.975 18.333 1.00 91.56 238 VAL A O 1
ATOM 1825 N N . GLN A 1 239 ? -7.352 -10.857 16.720 1.00 94.19 239 GLN A N 1
ATOM 1826 C CA . GLN A 1 239 ? -8.198 -10.312 15.657 1.00 94.19 239 GLN A CA 1
ATOM 1827 C C . GLN A 1 239 ? -8.918 -11.439 14.911 1.00 94.19 239 GLN A C 1
ATOM 1829 O O . GLN A 1 239 ? -8.366 -12.537 14.784 1.00 94.19 239 GLN A O 1
ATOM 1834 N N . ASP A 1 240 ? -10.127 -11.184 14.413 1.00 92.19 240 ASP A N 1
ATOM 1835 C CA . ASP A 1 240 ? -10.928 -12.206 13.723 1.00 92.19 240 ASP A CA 1
ATOM 1836 C C . ASP A 1 240 ? -10.860 -12.109 12.190 1.00 92.19 240 ASP A C 1
ATOM 1838 O O . ASP A 1 240 ? -11.365 -12.993 11.492 1.00 92.19 240 ASP A O 1
ATOM 1842 N N . GLY A 1 241 ? -10.156 -11.102 11.661 1.00 95.00 241 GLY A N 1
ATOM 1843 C CA . GLY A 1 241 ? -9.947 -10.935 10.226 1.00 95.00 241 GLY A CA 1
ATOM 1844 C C . GLY A 1 241 ? -11.159 -10.353 9.501 1.00 95.00 241 GLY A C 1
ATOM 1845 O O . GLY A 1 241 ? -11.238 -10.465 8.271 1.00 95.00 241 GLY A O 1
ATOM 1846 N N . ALA A 1 242 ? -12.092 -9.745 10.235 1.00 94.50 242 ALA A N 1
ATOM 1847 C CA . ALA A 1 242 ? -13.244 -9.054 9.690 1.00 94.50 242 ALA A CA 1
ATOM 1848 C C . ALA A 1 242 ? -13.493 -7.730 10.426 1.00 94.50 242 ALA A C 1
ATOM 1850 O O . ALA A 1 242 ? -13.258 -7.610 11.617 1.00 94.50 242 ALA A O 1
ATOM 1851 N N . ILE A 1 243 ? -14.015 -6.737 9.708 1.00 95.62 243 ILE A N 1
ATOM 1852 C CA . ILE A 1 243 ? -14.520 -5.490 10.291 1.00 95.62 243 ILE A CA 1
ATOM 1853 C C . ILE A 1 243 ? -16.040 -5.604 10.336 1.00 95.62 243 ILE A C 1
ATOM 1855 O O . ILE A 1 243 ? -16.698 -5.539 9.300 1.00 95.62 243 ILE A O 1
ATOM 1859 N N . ASN A 1 244 ? -16.629 -5.811 11.508 1.00 96.56 244 ASN A N 1
ATOM 1860 C CA . ASN A 1 244 ? -18.065 -6.031 11.655 1.00 96.56 244 ASN A CA 1
ATOM 1861 C C . ASN A 1 244 ? -18.606 -5.531 13.011 1.00 96.56 244 ASN A C 1
ATOM 1863 O O . ASN A 1 244 ? -17.977 -4.764 13.739 1.00 96.56 244 ASN A O 1
ATOM 1867 N N . MET A 1 245 ? -19.839 -5.922 13.354 1.00 96.94 245 MET A N 1
ATOM 1868 C CA . MET A 1 245 ? -20.496 -5.467 14.584 1.00 96.94 245 MET A CA 1
ATOM 1869 C C . MET A 1 245 ? -19.771 -5.925 15.857 1.00 96.94 245 MET A C 1
ATOM 1871 O O . MET A 1 245 ? -19.871 -5.273 16.893 1.00 96.94 245 MET A O 1
ATOM 1875 N N . SER A 1 246 ? -19.021 -7.023 15.797 1.00 96.12 246 SER A N 1
ATOM 1876 C CA . SER A 1 246 ? -18.222 -7.483 16.923 1.00 96.12 246 SER A CA 1
ATOM 1877 C C . SER A 1 246 ? -17.122 -6.488 17.296 1.00 96.12 246 SER A C 1
ATOM 1879 O O . SER A 1 246 ? -16.805 -6.391 18.479 1.00 96.12 246 SER A O 1
ATOM 1881 N N . ASP A 1 247 ? -16.572 -5.744 16.339 1.00 98.12 247 ASP A N 1
ATOM 1882 C CA . ASP A 1 247 ? -15.552 -4.723 16.598 1.00 98.12 247 ASP A CA 1
ATOM 1883 C C . ASP A 1 247 ? -16.180 -3.454 17.163 1.00 98.12 247 ASP A C 1
ATOM 1885 O O . ASP A 1 247 ? -15.670 -2.872 18.115 1.00 98.12 247 ASP A O 1
ATOM 1889 N N . ILE A 1 248 ? -17.368 -3.086 16.677 1.00 97.25 248 ILE A N 1
ATOM 1890 C CA . ILE A 1 248 ? -18.167 -2.000 17.262 1.00 97.25 248 ILE A CA 1
ATOM 1891 C C . ILE A 1 248 ? -18.490 -2.291 18.736 1.00 97.25 248 ILE A C 1
ATOM 1893 O O . ILE A 1 248 ? -18.369 -1.406 19.583 1.00 97.25 248 ILE A O 1
ATOM 1897 N N . ILE A 1 249 ? -18.876 -3.530 19.059 1.00 96.75 249 ILE A N 1
ATOM 1898 C CA . ILE A 1 249 ? -19.142 -3.960 20.440 1.00 96.75 249 ILE A CA 1
ATOM 1899 C C . ILE A 1 249 ? -17.862 -3.923 21.285 1.00 96.75 249 ILE A C 1
ATOM 1901 O O . ILE A 1 249 ? -17.916 -3.545 22.456 1.00 96.75 249 ILE A O 1
ATOM 1905 N N . GLU A 1 250 ? -16.716 -4.296 20.713 1.00 97.44 250 GLU A N 1
ATOM 1906 C CA . GLU A 1 250 ? -15.433 -4.247 21.415 1.00 97.44 250 GLU A CA 1
ATOM 1907 C C . GLU A 1 250 ? -15.019 -2.800 21.720 1.00 97.44 250 GLU A C 1
ATOM 1909 O O . GLU A 1 250 ? -14.741 -2.475 22.874 1.00 97.44 250 GLU A O 1
ATOM 1914 N N . LEU A 1 251 ? -15.099 -1.901 20.733 1.00 97.50 251 LEU A N 1
ATOM 1915 C CA . LEU A 1 251 ? -14.852 -0.466 20.900 1.00 97.50 251 LEU A CA 1
ATOM 1916 C C . LEU A 1 251 ? -15.787 0.160 21.940 1.00 97.50 251 LEU A C 1
ATOM 1918 O O . LEU A 1 251 ? -15.359 0.996 22.741 1.00 97.50 251 LEU A O 1
ATOM 1922 N N . ALA A 1 252 ? -17.057 -0.263 21.975 1.00 97.50 252 ALA A N 1
ATOM 1923 C CA . ALA A 1 252 ? -18.054 0.254 22.910 1.00 97.50 252 ALA A CA 1
ATOM 1924 C C . ALA A 1 252 ? -17.624 0.128 24.385 1.00 97.50 252 ALA A C 1
ATOM 1926 O O . ALA A 1 252 ? -18.036 0.948 25.208 1.00 97.50 252 ALA A O 1
ATOM 1927 N N . LYS A 1 253 ? -16.751 -0.834 24.724 1.00 96.56 253 LYS A N 1
ATOM 1928 C CA . LYS A 1 253 ? -16.193 -0.990 26.080 1.00 96.56 253 LYS A CA 1
ATOM 1929 C C . LYS A 1 253 ? -15.361 0.215 26.522 1.00 96.56 253 LYS A C 1
ATOM 1931 O O . LYS A 1 253 ? -15.372 0.562 27.702 1.00 96.56 253 LYS A O 1
ATOM 1936 N N . GLY A 1 254 ? -14.672 0.861 25.583 1.00 96.88 254 GLY A N 1
ATOM 1937 C CA . GLY A 1 254 ? -13.892 2.073 25.823 1.00 96.88 254 GLY A CA 1
ATOM 1938 C C . GLY A 1 254 ? -14.584 3.360 25.392 1.00 96.88 254 GLY A C 1
ATOM 1939 O O . GLY A 1 254 ? -14.000 4.428 25.545 1.00 96.88 254 GLY A O 1
ATOM 1940 N N . PHE A 1 255 ? -15.813 3.307 24.876 1.00 98.12 255 PHE A N 1
ATOM 1941 C CA . PHE A 1 255 ? -16.480 4.482 24.316 1.00 98.12 255 PHE A CA 1
ATOM 1942 C C . PHE A 1 255 ? -16.628 5.623 25.331 1.00 98.12 255 PHE A C 1
ATOM 1944 O O . PHE A 1 255 ? -16.952 5.400 26.504 1.00 98.12 255 PHE A O 1
ATOM 1951 N N . ASN A 1 256 ? -16.415 6.857 24.867 1.00 98.12 256 ASN A N 1
ATOM 1952 C CA . ASN A 1 256 ? -16.394 8.075 25.675 1.00 98.12 256 ASN A CA 1
ATOM 1953 C C . ASN A 1 256 ? -15.358 7.995 26.812 1.00 98.12 256 ASN A C 1
ATOM 1955 O O . ASN A 1 256 ? -15.685 8.226 27.980 1.00 98.12 256 ASN A O 1
ATOM 1959 N N . SER A 1 257 ? -14.148 7.542 26.485 1.00 98.56 257 SER A N 1
ATOM 1960 C CA . SER A 1 257 ? -12.985 7.551 27.379 1.00 98.56 257 SER A CA 1
ATOM 1961 C C . SER A 1 257 ? -11.875 8.407 26.795 1.00 98.56 257 SER A C 1
ATOM 1963 O O . SER A 1 257 ? -11.787 8.566 25.577 1.00 98.56 257 SER A O 1
ATOM 1965 N N . ILE A 1 258 ? -11.020 8.931 27.665 1.00 98.12 258 ILE A N 1
ATOM 1966 C CA . ILE A 1 258 ? -9.806 9.650 27.284 1.00 98.12 258 ILE A CA 1
ATOM 1967 C C . ILE A 1 258 ? -8.568 8.942 27.823 1.00 98.12 258 ILE A C 1
ATOM 1969 O O . ILE A 1 258 ? -8.636 8.162 28.775 1.00 98.12 258 ILE A O 1
ATOM 1973 N N . LYS A 1 259 ? -7.407 9.234 27.237 1.00 96.44 259 LYS A N 1
ATOM 1974 C CA . LYS A 1 259 ? -6.135 8.671 27.693 1.00 96.44 259 LYS A CA 1
ATOM 1975 C C . LYS A 1 259 ? -5.909 8.938 29.183 1.00 96.44 259 LYS A C 1
ATOM 1977 O O . LYS A 1 259 ? -5.807 10.083 29.614 1.00 96.44 259 LYS A O 1
ATOM 1982 N N . GLY A 1 260 ? -5.775 7.856 29.947 1.00 96.94 260 GLY A N 1
ATOM 1983 C CA . GLY A 1 260 ? -5.655 7.874 31.407 1.00 96.94 260 GLY A CA 1
ATOM 1984 C C . GLY A 1 260 ? -6.850 7.239 32.121 1.00 96.94 260 GLY A C 1
ATOM 1985 O O . GLY A 1 260 ? -6.696 6.780 33.252 1.00 96.94 260 GLY A O 1
ATOM 1986 N N . ASP A 1 261 ? -8.004 7.137 31.459 1.00 98.38 261 ASP A N 1
ATOM 1987 C CA . ASP A 1 261 ? -9.151 6.405 31.991 1.00 98.38 261 ASP A CA 1
ATOM 1988 C C . ASP A 1 261 ? -8.878 4.897 32.032 1.00 98.38 261 ASP A C 1
ATOM 1990 O O . ASP A 1 261 ? -8.265 4.332 31.128 1.00 98.38 261 ASP A O 1
ATOM 1994 N N . LEU A 1 262 ? -9.429 4.208 33.038 1.00 97.25 262 LEU A N 1
ATOM 1995 C CA . LEU A 1 262 ? -9.288 2.749 33.182 1.00 97.25 262 LEU A CA 1
ATOM 1996 C C . LEU A 1 262 ? -9.831 1.958 31.983 1.00 97.25 262 LEU A C 1
ATOM 1998 O O . LEU A 1 262 ? -9.339 0.873 31.695 1.00 97.25 262 LEU A O 1
ATOM 2002 N N . LYS A 1 263 ? -10.862 2.486 31.314 1.00 96.38 263 LYS A N 1
ATOM 2003 C CA . LYS A 1 263 ? -11.493 1.862 30.140 1.00 96.38 263 LYS A CA 1
ATOM 2004 C C . LYS A 1 263 ? -10.881 2.307 28.804 1.00 96.38 263 LYS A C 1
ATOM 2006 O O . LYS A 1 263 ? -11.327 1.836 27.763 1.00 96.38 263 LYS A O 1
ATOM 2011 N N . TYR A 1 264 ? -9.911 3.224 28.815 1.00 97.56 264 TYR A N 1
ATOM 2012 C CA . TYR A 1 264 ? -9.255 3.675 27.591 1.00 97.56 264 TYR A CA 1
ATOM 2013 C C . TYR A 1 264 ? -8.302 2.598 27.070 1.00 97.56 264 TYR A C 1
ATOM 2015 O O . TYR A 1 264 ? -7.499 2.042 27.819 1.00 97.56 264 TYR A O 1
ATOM 2023 N N . SER A 1 265 ? -8.353 2.357 25.763 1.00 94.50 265 SER A N 1
ATOM 2024 C CA . SER A 1 265 ? -7.374 1.550 25.042 1.00 94.50 265 SER A CA 1
ATOM 2025 C C . SER A 1 265 ? -6.934 2.302 23.796 1.00 94.50 265 SER A C 1
ATOM 2027 O O . SER A 1 265 ? -7.769 2.791 23.036 1.00 94.50 265 SER A O 1
ATOM 2029 N N . SER A 1 266 ? -5.626 2.335 23.541 1.00 92.31 266 SER A N 1
ATOM 2030 C CA . SER A 1 266 ? -5.079 2.900 22.304 1.00 92.31 266 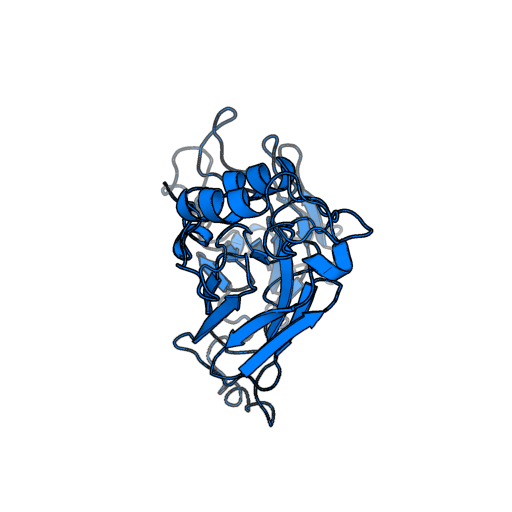SER A CA 1
ATOM 2031 C C . SER A 1 266 ? -5.452 2.089 21.060 1.00 92.31 266 SER A C 1
ATOM 2033 O O . SER A 1 266 ? -5.263 2.575 19.955 1.00 92.31 266 SER A O 1
ATOM 2035 N N . GLU A 1 267 ? -5.944 0.856 21.223 1.00 92.94 267 GLU A N 1
ATOM 2036 C CA . GLU A 1 267 ? -6.478 0.030 20.128 1.00 92.94 267 GLU A CA 1
ATOM 2037 C C . GLU A 1 267 ? -7.891 0.458 19.696 1.00 92.94 267 GLU A C 1
ATOM 2039 O O . GLU A 1 267 ? -8.328 0.089 18.612 1.00 92.94 267 GLU A O 1
ATOM 2044 N N . TYR A 1 268 ? -8.603 1.217 20.539 1.00 94.88 268 TYR A N 1
ATOM 2045 C CA . TYR A 1 268 ? -9.931 1.762 20.234 1.00 94.88 268 TYR A CA 1
ATOM 2046 C C . TYR A 1 268 ? -9.865 3.201 19.693 1.00 94.88 268 TYR A C 1
ATOM 2048 O O . TYR A 1 268 ? -10.818 3.660 19.076 1.00 94.88 268 TYR A O 1
ATOM 2056 N N . ASP A 1 269 ? -8.758 3.903 19.954 1.00 96.06 269 ASP A N 1
ATOM 2057 C CA . ASP A 1 269 ? -8.454 5.272 19.517 1.00 96.06 269 ASP A CA 1
ATOM 2058 C C . ASP A 1 269 ? -7.611 5.221 18.229 1.00 96.06 269 ASP A C 1
ATOM 2060 O O . ASP A 1 269 ? -6.378 5.290 18.245 1.00 96.06 269 ASP A O 1
ATOM 2064 N N . PHE A 1 270 ? -8.265 5.000 17.088 1.00 95.19 270 PHE A N 1
ATOM 2065 C CA . PHE A 1 270 ? -7.570 4.737 15.822 1.00 95.19 270 PHE A CA 1
ATOM 2066 C C . PHE A 1 270 ? -6.849 5.968 15.290 1.00 95.19 270 PHE A C 1
ATOM 2068 O O . PHE A 1 270 ? -5.765 5.859 14.708 1.00 95.19 270 PHE A O 1
ATOM 2075 N N . ASN A 1 271 ? -7.454 7.142 15.475 1.00 93.12 271 ASN A N 1
ATOM 2076 C CA . ASN A 1 271 ? -6.882 8.404 15.025 1.00 93.12 271 ASN A CA 1
ATOM 2077 C C . ASN A 1 271 ? -5.825 8.962 15.999 1.00 93.12 271 ASN A C 1
ATOM 2079 O O . ASN A 1 271 ? -5.162 9.942 15.651 1.00 93.12 271 ASN A O 1
ATOM 2083 N N . GLN A 1 272 ? -5.630 8.307 17.153 1.00 94.25 272 GLN A N 1
ATOM 2084 C CA . GLN A 1 272 ? -4.681 8.663 18.209 1.00 94.25 272 GLN A CA 1
ATOM 2085 C C . GLN A 1 272 ? -4.870 10.112 18.684 1.00 94.25 272 GLN A C 1
ATOM 2087 O O . GLN A 1 272 ? -3.898 10.826 18.954 1.00 94.25 272 GLN A O 1
ATOM 2092 N N . ASP A 1 273 ? -6.126 10.561 18.770 1.00 93.44 273 ASP A N 1
ATOM 2093 C CA . ASP A 1 273 ? -6.494 11.878 19.296 1.00 93.44 273 ASP A CA 1
ATOM 2094 C C . ASP A 1 273 ? -6.626 11.896 20.834 1.00 93.44 273 ASP A C 1
ATOM 2096 O O . ASP A 1 273 ? -6.848 12.950 21.437 1.00 93.44 273 ASP A O 1
ATOM 2100 N N . ASN A 1 274 ? -6.341 10.760 21.481 1.00 95.12 274 ASN A N 1
ATOM 2101 C CA . ASN A 1 274 ? -6.447 10.491 22.915 1.00 95.12 274 ASN A CA 1
ATOM 2102 C C . ASN A 1 274 ? -7.888 10.384 23.433 1.00 95.12 274 ASN A C 1
ATOM 2104 O O . ASN A 1 274 ? -8.070 10.426 24.653 1.00 95.12 274 ASN A O 1
ATOM 2108 N N . SER A 1 275 ? -8.891 10.242 22.561 1.00 96.44 275 SER A N 1
ATOM 2109 C CA . SER A 1 275 ? -10.303 10.140 22.940 1.00 96.44 275 SER A CA 1
ATOM 2110 C C . SER A 1 275 ? -11.042 9.081 22.122 1.00 96.44 275 SER A C 1
ATOM 2112 O O . SER A 1 275 ? -11.301 9.281 20.947 1.00 96.44 275 SER A O 1
ATOM 2114 N N . VAL A 1 276 ? -11.534 8.018 22.762 1.00 98.25 276 VAL A N 1
ATOM 2115 C CA . VAL A 1 276 ? -12.367 7.011 22.079 1.00 98.25 276 VAL A CA 1
ATOM 2116 C C . VAL A 1 276 ? -13.794 7.536 21.945 1.00 98.25 276 VAL A C 1
ATOM 2118 O O . VAL A 1 276 ? -14.526 7.629 22.938 1.00 98.25 276 VAL A O 1
ATOM 2121 N N . ASN A 1 277 ? -14.212 7.896 20.733 1.00 98.19 277 ASN A N 1
ATOM 2122 C CA . ASN A 1 277 ? -15.500 8.547 20.494 1.00 98.19 277 ASN A CA 1
ATOM 2123 C C . ASN A 1 277 ? -16.134 8.169 19.138 1.00 98.19 277 ASN A C 1
ATOM 2125 O O . ASN A 1 277 ? -15.828 7.137 18.545 1.00 98.19 277 ASN A O 1
ATOM 2129 N N . MET A 1 278 ? -17.097 8.967 18.664 1.00 97.56 278 MET A N 1
ATOM 2130 C CA . MET A 1 278 ? -17.797 8.695 17.404 1.00 97.56 278 MET A CA 1
ATOM 2131 C C . MET A 1 278 ? -16.873 8.779 16.176 1.00 97.56 278 MET A C 1
ATOM 2133 O O . MET A 1 278 ? -17.158 8.137 15.171 1.00 97.56 278 MET A O 1
ATOM 2137 N N . ASN A 1 279 ? -15.756 9.507 16.249 1.00 95.81 279 ASN A N 1
ATOM 2138 C CA . ASN A 1 279 ? -14.751 9.534 15.185 1.00 95.81 279 ASN A CA 1
ATOM 2139 C C . ASN A 1 279 ? -14.169 8.138 14.933 1.00 95.81 279 ASN A C 1
ATOM 2141 O O . ASN A 1 279 ? -14.082 7.720 13.780 1.00 95.81 279 ASN A O 1
ATOM 2145 N N . ASP A 1 280 ? -13.852 7.389 15.989 1.00 97.44 280 ASP A N 1
ATOM 2146 C CA . ASP A 1 280 ? -13.339 6.022 15.874 1.00 97.44 280 ASP A CA 1
ATOM 2147 C C . ASP A 1 280 ? -14.396 5.067 15.318 1.00 97.44 280 ASP A C 1
ATOM 2149 O O . ASP A 1 280 ? -14.107 4.240 14.455 1.00 97.44 280 ASP A O 1
ATOM 2153 N N . VAL A 1 281 ? -15.656 5.238 15.730 1.00 97.31 281 VAL A N 1
ATOM 2154 C CA . VAL A 1 281 ? -16.787 4.475 15.178 1.00 97.31 281 VAL A CA 1
ATOM 2155 C C . VAL A 1 281 ? -16.945 4.735 13.676 1.00 97.31 281 VAL A C 1
ATOM 2157 O O . VAL A 1 281 ? -17.159 3.798 12.908 1.00 97.31 281 VAL A O 1
ATOM 2160 N N . ILE A 1 282 ? -16.814 5.991 13.235 1.00 94.50 282 ILE A N 1
ATOM 2161 C CA . ILE A 1 282 ? -16.891 6.365 11.814 1.00 94.50 282 ILE A CA 1
ATOM 2162 C C . ILE A 1 282 ? -15.722 5.762 11.019 1.00 94.50 282 ILE A C 1
ATOM 2164 O O . ILE A 1 282 ? -15.920 5.347 9.876 1.00 94.50 282 ILE A O 1
ATOM 2168 N N . ILE A 1 283 ? -14.529 5.667 11.616 1.00 95.31 283 ILE A N 1
ATOM 2169 C CA . ILE A 1 283 ? -13.373 5.003 10.997 1.00 95.31 283 ILE A CA 1
ATOM 2170 C C . ILE A 1 283 ? -13.678 3.524 10.723 1.00 95.31 283 ILE A C 1
ATOM 2172 O O . ILE A 1 283 ? -13.462 3.079 9.597 1.00 95.31 283 ILE A O 1
ATOM 2176 N N . ILE A 1 284 ? -14.253 2.793 11.689 1.00 96.25 284 ILE A N 1
ATOM 2177 C CA . ILE A 1 284 ? -14.700 1.400 11.480 1.00 96.25 284 ILE A CA 1
ATOM 2178 C C . ILE A 1 284 ? -15.774 1.339 10.387 1.00 96.25 284 ILE A C 1
ATOM 2180 O O . ILE A 1 284 ? -15.709 0.512 9.476 1.00 96.25 284 ILE A O 1
ATOM 2184 N N . ALA A 1 285 ? -16.768 2.230 10.461 1.00 91.12 285 ALA A N 1
ATOM 2185 C CA . ALA A 1 285 ? -17.917 2.224 9.559 1.00 91.12 285 ALA A CA 1
ATOM 2186 C C . ALA A 1 285 ? -17.527 2.377 8.080 1.00 91.12 285 ALA A C 1
ATOM 2188 O O . ALA A 1 285 ? -18.226 1.850 7.214 1.00 91.12 285 ALA A O 1
ATOM 2189 N N . LYS A 1 286 ? -16.407 3.055 7.785 1.00 92.19 286 LYS A N 1
ATOM 2190 C CA . LYS A 1 286 ? -15.898 3.245 6.418 1.00 92.19 286 LYS A CA 1
ATOM 2191 C C . LYS A 1 286 ? -15.678 1.924 5.675 1.00 92.19 286 LYS A C 1
ATOM 2193 O O . LYS A 1 286 ? -15.914 1.872 4.472 1.00 92.19 286 LYS A O 1
ATOM 2198 N N . HIS A 1 287 ? -15.274 0.877 6.392 1.00 92.56 287 HIS A N 1
ATOM 2199 C CA . HIS A 1 287 ? -14.957 -0.445 5.840 1.00 92.56 287 HIS A CA 1
ATOM 2200 C C . HIS A 1 287 ? -15.785 -1.553 6.499 1.00 92.56 287 HIS A C 1
ATOM 2202 O O . HIS A 1 287 ? -15.327 -2.680 6.662 1.00 92.56 287 HIS A O 1
ATOM 2208 N N . PHE A 1 288 ? -17.017 -1.241 6.906 1.00 93.19 288 PHE A N 1
ATOM 2209 C CA . PHE A 1 288 ? -17.889 -2.207 7.569 1.00 93.19 288 PHE A CA 1
ATOM 2210 C C . PHE A 1 288 ? -18.214 -3.409 6.662 1.00 93.19 288 PHE A C 1
ATOM 2212 O O . PHE A 1 288 ? -18.492 -3.250 5.474 1.00 93.19 288 PHE A O 1
ATOM 2219 N N . ASN A 1 289 ? -18.227 -4.609 7.245 1.00 93.06 289 ASN A N 1
ATOM 2220 C CA . ASN A 1 289 ? -18.289 -5.923 6.590 1.00 93.06 289 ASN A CA 1
ATOM 2221 C C . ASN A 1 289 ? -17.069 -6.286 5.718 1.00 93.06 289 ASN A C 1
ATOM 2223 O O . ASN A 1 289 ? -17.153 -7.224 4.922 1.00 93.06 289 ASN A O 1
ATOM 2227 N N . ALA A 1 290 ? -15.938 -5.587 5.850 1.00 93.75 290 ALA A N 1
ATOM 2228 C CA . ALA A 1 290 ? -14.715 -5.952 5.142 1.00 93.75 290 ALA A CA 1
ATOM 2229 C C . ALA A 1 290 ? -14.034 -7.193 5.737 1.00 93.75 290 ALA A C 1
ATOM 2231 O O . ALA A 1 290 ? -14.028 -7.403 6.947 1.00 93.75 290 ALA A O 1
ATOM 2232 N N . VAL A 1 291 ? -13.388 -7.967 4.868 1.00 91.38 291 VAL A N 1
ATOM 2233 C CA . VAL A 1 291 ? -12.429 -9.037 5.191 1.00 91.38 291 VAL A CA 1
ATOM 2234 C C . VAL A 1 291 ? -11.149 -8.819 4.381 1.00 91.38 291 VAL A C 1
ATOM 2236 O O . VAL A 1 291 ? -11.122 -7.963 3.503 1.00 91.38 291 VAL A O 1
ATOM 2239 N N . SER A 1 292 ? -10.080 -9.589 4.604 1.00 88.44 292 SER A N 1
ATOM 2240 C CA . SER A 1 292 ? -8.812 -9.373 3.874 1.00 88.44 292 SER A CA 1
ATOM 2241 C C . SER A 1 292 ? -8.968 -9.389 2.338 1.00 88.44 292 SER A C 1
ATOM 2243 O O . SER A 1 292 ? -8.364 -8.587 1.631 1.00 88.44 292 SER A O 1
ATOM 2245 N N . ALA A 1 293 ? -9.857 -10.231 1.799 1.00 87.38 293 ALA A N 1
ATOM 2246 C CA . ALA A 1 293 ? -10.153 -10.245 0.363 1.00 87.38 293 ALA A CA 1
ATOM 2247 C C . ALA A 1 293 ? -10.802 -8.939 -0.142 1.00 87.38 293 ALA A C 1
ATOM 2249 O O . ALA A 1 293 ? -10.673 -8.603 -1.320 1.00 87.38 293 ALA A O 1
ATOM 2250 N N . SER A 1 294 ? -11.472 -8.186 0.738 1.00 88.44 294 SER A N 1
ATOM 2251 C CA . SER A 1 294 ? -12.138 -6.925 0.408 1.00 88.44 294 SER A CA 1
ATOM 2252 C C . SER A 1 294 ? -11.169 -5.861 -0.109 1.00 88.44 294 SER A C 1
ATOM 2254 O O . SER A 1 294 ? -11.576 -5.061 -0.946 1.00 88.44 294 SER A O 1
ATOM 2256 N N . TYR A 1 295 ? -9.883 -5.899 0.276 1.00 83.94 295 TYR A N 1
ATOM 2257 C CA . TYR A 1 295 ? -8.844 -5.013 -0.276 1.00 83.94 295 TYR A CA 1
ATOM 2258 C C . TYR A 1 295 ? -8.707 -5.105 -1.806 1.00 83.94 295 TYR A C 1
ATOM 2260 O O . TYR A 1 295 ? -8.221 -4.166 -2.433 1.00 83.94 295 TYR A O 1
ATOM 2268 N N . PHE A 1 296 ? -9.131 -6.221 -2.408 1.00 81.88 296 PHE A N 1
ATOM 2269 C CA . PHE A 1 296 ? -9.027 -6.483 -3.848 1.00 81.88 296 PHE A CA 1
ATOM 2270 C C . PHE A 1 296 ? -10.393 -6.588 -4.540 1.00 81.88 296 PHE A C 1
ATOM 2272 O O . PHE A 1 296 ? -10.463 -6.768 -5.755 1.00 81.88 296 PHE A O 1
ATOM 2279 N N . LEU A 1 297 ? -11.486 -6.477 -3.782 1.00 65.44 297 LEU A N 1
ATOM 2280 C CA . LEU A 1 297 ? -12.857 -6.526 -4.283 1.00 65.44 297 LEU A CA 1
ATOM 2281 C C . LEU A 1 297 ? -13.303 -5.117 -4.676 1.00 65.44 297 LEU A C 1
ATOM 2283 O O . LEU A 1 297 ? -14.027 -4.436 -3.958 1.00 65.44 297 LEU A O 1
ATOM 2287 N N . ILE A 1 298 ? -12.877 -4.695 -5.862 1.00 37.66 298 ILE A N 1
ATOM 2288 C CA . ILE A 1 298 ? -13.554 -3.644 -6.622 1.00 37.66 298 ILE A CA 1
ATOM 2289 C C . ILE A 1 298 ? -13.697 -4.143 -8.059 1.00 37.66 298 ILE A C 1
ATOM 2291 O O . ILE A 1 298 ? -12.984 -3.697 -8.947 1.00 37.66 298 ILE A O 1
ATOM 2295 N N . MET A 1 299 ? -14.588 -5.113 -8.276 1.00 33.47 299 MET A N 1
ATOM 2296 C CA . MET A 1 299 ? -15.148 -5.439 -9.594 1.00 33.47 299 MET A CA 1
ATOM 2297 C C . MET A 1 299 ? -16.498 -6.139 -9.423 1.00 33.47 299 MET A C 1
ATOM 2299 O O . MET A 1 299 ? -16.540 -7.357 -9.275 1.00 33.47 299 MET A O 1
ATOM 2303 N N . THR A 1 300 ? -17.577 -5.362 -9.475 1.00 29.14 300 THR A N 1
ATOM 2304 C CA . THR A 1 300 ? -18.826 -5.697 -10.184 1.00 29.14 300 THR A CA 1
ATOM 2305 C C . THR A 1 300 ? -19.544 -4.405 -10.516 1.00 29.14 300 THR A C 1
ATOM 2307 O O . THR A 1 300 ? -19.692 -3.593 -9.574 1.00 29.14 300 THR A O 1
#

Foldseek 3Di:
DKKWKFAPQDPDQVQKDKDWDDVFDDPFFDWDKDDQADQAPVRRMTMMDTDRVVTDFDPDDDNPRHGGDTHMDMGGNVNRGDRCRTQQNPPFACPVDPDPHTDRQQIWDDDLNHTPGHDHPDPRPDPPDPVCVQVPQPVFHAKEKEFEAAPDDADPVCQQVLLWAWWKDKPRWIWIAGSLRITMTPRHHFAQPWIWIWTDDAQWQIATDTDGGRHHYYPYYSVGGHYIAGAQHDDVNDGPQWREVVSVVVLVQLEQHFAPDPSDDVSQVNSPPRGNYVVSVVSSVVQYGDGNCNSVPDDD

Organism: NCBI:txid398512

Radius of gyration: 24.39 Å; chains: 1; bounding box: 47×39×74 Å